Protein AF-A0A7G6YG52-F1 (afdb_monomer_lite)

Organism: NCBI:txid150026

pLDDT: mean 95.74, std 5.91, range [42.66, 98.94]

Sequence (204 aa):
MEWVGDEDPERLEAAVVTFAPDRLDALGTSRTTDYVTSWALETGPDWVTSRLSVAVDGRGFTRWLVLTRDAHGRWASESYTHGDDRYHDEPMAAPGIADPGSLGGALDCDLALCPVTNTMPILRLRALEGLEETELTMAWVDLPSLAVVASRQAYSAAEPFDAGAGRSVVRYRSVGSGFTADLGVDEDGLVIDYPRLARRIRTR

Foldseek 3Di:
DKKAFQQARQKIKDKDWDDDPFWIKMWIKIDHPFKIKTKIWTADGLHFTAWIWMWIDGDFKIKIKIWGADPVRFIFIDMDMDGDQDDPNHGADAATEPDRVQCPQARFAAEPLDQASQLSCCSSQVQLAWHDKDKHWHQYQDPPRNYTGTWIKIKGFPAHDDPVVQWGWIWIAGPVVRDIWTFTAGPSSGTQDTPSRIHDDDDD

Radius of gyration: 16.34 Å; chains: 1; bounding box: 40×42×44 Å

Structure (mmCIF, N/CA/C/O backbone):
data_AF-A0A7G6YG52-F1
#
_entry.id   AF-A0A7G6YG52-F1
#
loop_
_atom_site.group_PDB
_atom_site.id
_atom_site.type_symbol
_atom_site.label_atom_id
_atom_site.label_alt_id
_atom_site.label_comp_id
_atom_site.label_asym_id
_atom_site.label_entity_id
_atom_site.label_seq_id
_atom_site.pdbx_PDB_ins_code
_atom_site.Cartn_x
_atom_site.Cartn_y
_atom_site.Cartn_z
_atom_site.occupancy
_atom_site.B_iso_or_equiv
_atom_site.auth_seq_id
_atom_site.auth_comp_id
_atom_site.auth_asym_id
_atom_site.auth_atom_id
_atom_site.pdbx_PDB_model_num
ATOM 1 N N . MET A 1 1 ? -9.181 12.286 -0.875 1.00 88.44 1 MET A N 1
ATOM 2 C CA . MET A 1 1 ? -8.128 12.470 0.142 1.00 88.44 1 MET A CA 1
ATOM 3 C C . MET A 1 1 ? -6.824 12.759 -0.560 1.00 88.44 1 MET A C 1
ATOM 5 O O . MET A 1 1 ? -6.626 12.249 -1.654 1.00 88.44 1 MET A O 1
ATOM 9 N N . GLU A 1 2 ? -5.968 13.572 0.044 1.00 91.31 2 GLU A N 1
ATOM 10 C CA . GLU A 1 2 ? -4.669 13.941 -0.521 1.00 91.31 2 GLU A CA 1
ATOM 11 C C . GLU A 1 2 ? -3.603 13.870 0.570 1.00 91.31 2 GLU A C 1
ATOM 13 O O . GLU A 1 2 ? -3.897 14.149 1.734 1.00 91.31 2 GLU A O 1
ATOM 18 N N . TRP A 1 3 ? -2.373 13.523 0.204 1.00 94.44 3 TRP A N 1
ATOM 19 C CA . TRP A 1 3 ? -1.218 13.530 1.090 1.00 94.44 3 TRP A CA 1
ATOM 20 C C . TRP A 1 3 ? -0.024 14.179 0.403 1.00 94.44 3 TRP A C 1
ATOM 22 O O . TRP A 1 3 ? 0.223 13.944 -0.775 1.00 94.44 3 TRP A O 1
ATOM 32 N N . VAL A 1 4 ? 0.747 14.948 1.166 1.00 92.38 4 VAL A N 1
ATOM 33 C CA . VAL A 1 4 ? 2.081 15.406 0.756 1.00 92.38 4 VAL A CA 1
ATOM 34 C C . VAL A 1 4 ? 3.133 14.472 1.345 1.00 92.38 4 VAL A C 1
ATOM 36 O O . VAL A 1 4 ? 2.952 13.981 2.467 1.00 92.38 4 VAL A O 1
ATOM 39 N N . GLY A 1 5 ? 4.214 14.209 0.612 1.00 82.06 5 GLY A N 1
ATOM 40 C CA . GLY A 1 5 ? 5.346 13.452 1.137 1.00 82.06 5 GLY A CA 1
ATOM 41 C C . GLY A 1 5 ? 6.027 14.187 2.295 1.00 82.06 5 GLY A C 1
ATOM 42 O O . GLY A 1 5 ? 6.153 15.410 2.293 1.00 82.06 5 GLY A O 1
ATOM 43 N N . ASP A 1 6 ? 6.430 13.440 3.323 1.00 87.44 6 ASP A N 1
ATOM 44 C CA . ASP A 1 6 ? 7.026 14.029 4.532 1.00 87.44 6 ASP A CA 1
ATOM 45 C C . ASP A 1 6 ? 8.519 14.347 4.323 1.00 87.44 6 ASP A C 1
ATOM 47 O O . ASP A 1 6 ? 8.939 15.485 4.520 1.00 87.44 6 ASP A O 1
ATOM 51 N N . GLU A 1 7 ? 9.305 13.376 3.839 1.00 89.06 7 GLU A N 1
ATOM 52 C CA . GLU A 1 7 ? 10.708 13.581 3.420 1.00 89.06 7 GLU A CA 1
ATOM 53 C C . GLU A 1 7 ? 10.847 13.997 1.940 1.00 89.06 7 GLU A C 1
ATOM 55 O O . GLU A 1 7 ? 11.918 14.435 1.525 1.00 89.06 7 GLU A O 1
ATOM 60 N N . ASP A 1 8 ? 9.763 13.914 1.159 1.00 87.44 8 ASP A N 1
ATOM 61 C CA . ASP A 1 8 ? 9.689 14.359 -0.240 1.00 87.44 8 ASP A CA 1
ATOM 62 C C . ASP A 1 8 ? 8.480 15.292 -0.439 1.00 87.44 8 ASP A C 1
ATOM 64 O O . ASP A 1 8 ? 7.400 14.838 -0.826 1.00 87.44 8 ASP A O 1
ATOM 68 N N . PRO A 1 9 ? 8.629 16.600 -0.160 1.00 86.75 9 PRO A N 1
ATOM 69 C CA . PRO A 1 9 ? 7.528 17.555 -0.265 1.00 86.75 9 PRO A CA 1
ATOM 70 C C . PRO A 1 9 ? 7.026 17.789 -1.696 1.00 86.75 9 PRO A C 1
ATOM 72 O O . PRO A 1 9 ? 5.962 18.387 -1.867 1.00 86.75 9 PRO A O 1
ATOM 75 N N . GLU A 1 10 ? 7.780 17.370 -2.721 1.00 89.00 10 GLU A N 1
ATOM 76 C CA . GLU A 1 10 ? 7.327 17.431 -4.115 1.00 89.00 10 GLU A CA 1
ATOM 77 C C . GLU A 1 10 ? 6.363 1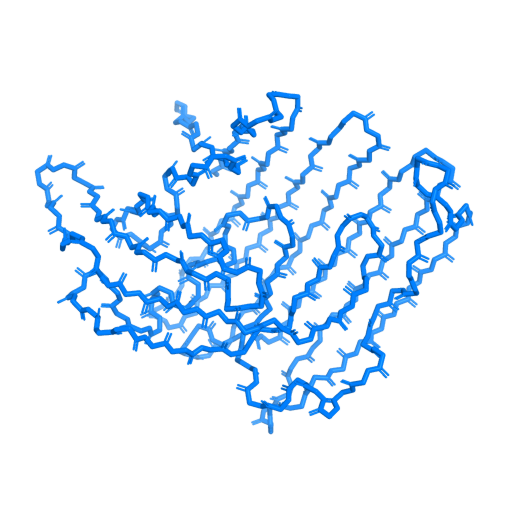6.288 -4.442 1.00 89.00 10 GLU A C 1
ATOM 79 O O . GLU A 1 10 ? 5.576 16.408 -5.390 1.00 89.00 10 GLU A O 1
ATOM 84 N N . ARG A 1 11 ? 6.372 15.211 -3.641 1.00 94.25 11 ARG A N 1
ATOM 85 C CA . ARG A 1 11 ? 5.435 14.107 -3.806 1.00 94.25 11 ARG A CA 1
ATOM 86 C C . ARG A 1 11 ? 4.035 14.482 -3.344 1.00 94.25 11 ARG A C 1
ATOM 88 O O . ARG A 1 11 ? 3.821 14.857 -2.189 1.00 94.25 11 ARG A O 1
ATOM 95 N N . LEU A 1 12 ? 3.069 14.291 -4.237 1.00 95.00 12 LEU A N 1
ATOM 96 C CA . LEU A 1 12 ? 1.645 14.421 -3.946 1.00 95.00 12 LEU A CA 1
ATOM 97 C C . LEU A 1 12 ? 0.930 13.109 -4.264 1.00 95.00 12 LEU A C 1
ATOM 99 O O . LEU A 1 12 ? 0.957 12.642 -5.401 1.00 95.00 12 LEU A O 1
ATOM 103 N N . GLU A 1 13 ? 0.259 12.556 -3.263 1.00 95.56 13 GLU A N 1
ATOM 104 C CA . GLU A 1 13 ? -0.648 11.419 -3.385 1.00 95.56 13 GLU A CA 1
ATOM 105 C C . GLU A 1 13 ? -2.088 11.930 -3.326 1.00 95.56 13 GLU A C 1
ATOM 107 O O . GLU A 1 13 ? -2.427 12.742 -2.465 1.00 95.56 13 GLU A O 1
ATOM 112 N N . ALA A 1 14 ? -2.966 11.422 -4.179 1.00 96.25 14 ALA A N 1
ATOM 113 C CA . ALA A 1 14 ? -4.399 11.674 -4.106 1.00 96.25 14 ALA A CA 1
ATOM 114 C C . ALA A 1 14 ? -5.155 10.363 -4.289 1.00 96.25 14 ALA A C 1
ATOM 116 O O . ALA A 1 14 ? -4.794 9.559 -5.140 1.00 96.25 14 ALA A O 1
ATOM 117 N N . ALA A 1 15 ? -6.209 10.148 -3.506 1.00 97.38 15 ALA A N 1
ATOM 118 C CA . ALA A 1 15 ? -7.065 8.979 -3.643 1.00 97.38 15 ALA A CA 1
ATOM 119 C C . ALA A 1 15 ? -8.530 9.281 -3.317 1.00 97.38 15 ALA A C 1
ATOM 121 O O . ALA A 1 15 ? -8.844 10.058 -2.409 1.00 97.38 15 ALA A O 1
ATOM 122 N N . VAL A 1 16 ? -9.436 8.617 -4.025 1.00 97.81 16 VAL A N 1
ATOM 123 C CA . VAL A 1 16 ? -10.849 8.481 -3.668 1.00 97.81 16 VAL A CA 1
ATOM 124 C C . VAL A 1 16 ? -11.035 7.065 -3.148 1.00 97.81 16 VAL A C 1
ATOM 126 O O . VAL A 1 16 ? -10.726 6.119 -3.864 1.00 97.81 16 VAL A O 1
ATOM 129 N N . VAL A 1 17 ? -11.526 6.932 -1.918 1.00 98.06 17 VAL A N 1
ATOM 130 C CA . VAL A 1 17 ? -11.799 5.641 -1.275 1.00 98.06 17 VAL A CA 1
ATOM 131 C C . VAL A 1 17 ? -13.301 5.537 -1.057 1.00 98.06 17 VAL A C 1
ATOM 133 O O . VAL A 1 17 ? -13.916 6.464 -0.531 1.00 98.06 17 VAL A O 1
ATOM 136 N N . THR A 1 18 ? -13.889 4.427 -1.487 1.00 98.38 18 THR A N 1
ATOM 137 C CA . THR A 1 18 ? -15.305 4.108 -1.307 1.00 98.38 18 THR A CA 1
ATOM 138 C C . THR A 1 18 ? -15.410 2.894 -0.404 1.00 98.38 18 THR A C 1
ATOM 140 O O . THR A 1 18 ? -14.888 1.834 -0.738 1.00 98.38 18 THR A O 1
ATOM 143 N N . PHE A 1 19 ? -16.094 3.046 0.727 1.00 97.94 19 PHE A N 1
ATOM 144 C CA . PHE A 1 19 ? -16.305 1.963 1.679 1.00 97.94 19 PHE A CA 1
ATOM 145 C C . PHE A 1 19 ? -17.660 1.287 1.479 1.00 97.94 19 PHE A C 1
ATOM 147 O O . PHE A 1 19 ? -18.690 1.932 1.272 1.00 97.94 19 PHE A O 1
ATOM 154 N N . ALA A 1 20 ? -17.650 -0.029 1.620 1.00 96.50 20 ALA A N 1
ATOM 155 C CA . ALA A 1 20 ? -18.789 -0.872 1.942 1.00 96.50 20 ALA A CA 1
ATOM 156 C C . ALA A 1 20 ? -18.511 -1.562 3.300 1.00 96.50 20 ALA A C 1
ATOM 158 O O . ALA A 1 20 ? -17.430 -1.381 3.855 1.00 96.50 20 ALA A O 1
ATOM 159 N N . PRO A 1 21 ? -19.460 -2.322 3.882 1.00 96.38 21 PRO A N 1
ATOM 160 C CA . PRO A 1 21 ? -19.309 -2.824 5.253 1.00 96.38 21 PRO A CA 1
ATOM 161 C C . PRO A 1 21 ? -18.077 -3.704 5.519 1.00 96.38 21 PRO A C 1
ATOM 163 O O . PRO A 1 21 ? -17.601 -3.742 6.648 1.00 96.38 21 PRO A O 1
ATOM 166 N N . ASP A 1 22 ? -17.593 -4.427 4.509 1.00 97.12 22 ASP A N 1
ATOM 167 C CA . ASP A 1 22 ? -16.520 -5.425 4.619 1.00 97.12 22 ASP A CA 1
ATOM 168 C C . ASP A 1 22 ? -15.479 -5.333 3.491 1.00 97.12 22 ASP A C 1
ATOM 170 O O . ASP A 1 22 ? -14.698 -6.263 3.294 1.00 97.12 22 ASP A O 1
ATOM 174 N N . ARG A 1 23 ? -15.506 -4.245 2.715 1.00 98.25 23 ARG A N 1
ATOM 175 C CA . ARG A 1 23 ? -14.659 -4.039 1.534 1.00 98.25 23 ARG A CA 1
ATOM 176 C C . ARG A 1 23 ? -14.553 -2.561 1.184 1.00 98.25 23 ARG A C 1
ATOM 178 O O . ARG A 1 23 ? -15.457 -1.775 1.464 1.00 98.25 23 ARG A O 1
ATOM 185 N N . LEU A 1 24 ? -13.469 -2.204 0.520 1.00 98.44 24 LEU A N 1
ATOM 186 C CA . LEU A 1 24 ? -13.229 -0.905 -0.088 1.00 98.44 24 LEU A CA 1
ATOM 187 C C . LEU A 1 24 ? -12.840 -1.037 -1.561 1.00 98.44 24 LEU A C 1
ATOM 189 O O . LEU A 1 24 ? -12.212 -2.017 -1.969 1.00 98.44 24 LEU A O 1
ATOM 193 N N . ASP A 1 25 ? -13.153 0.012 -2.308 1.00 98.56 25 ASP A N 1
ATOM 194 C CA . ASP A 1 25 ? -12.592 0.296 -3.623 1.00 98.56 25 ASP A CA 1
ATOM 195 C C . ASP A 1 25 ? -11.879 1.645 -3.557 1.00 98.56 25 ASP A C 1
ATOM 197 O O . ASP A 1 25 ? -12.363 2.585 -2.917 1.00 98.56 25 ASP A O 1
ATOM 201 N N . ALA A 1 26 ? -10.733 1.769 -4.216 1.00 98.69 26 ALA A N 1
ATOM 202 C CA . ALA A 1 26 ? -9.988 3.015 -4.232 1.00 98.69 26 ALA A CA 1
ATOM 203 C C . ALA A 1 26 ? -9.352 3.298 -5.591 1.00 98.69 26 ALA A C 1
ATOM 205 O O . ALA A 1 26 ? -8.831 2.410 -6.258 1.00 98.69 26 ALA A O 1
ATOM 206 N N . LEU A 1 27 ? -9.372 4.566 -5.982 1.00 98.69 27 LEU A N 1
ATOM 207 C CA . LEU A 1 27 ? -8.670 5.086 -7.151 1.00 98.69 27 LEU A CA 1
ATOM 208 C C . LEU A 1 27 ? -7.687 6.136 -6.667 1.00 98.69 27 LEU A C 1
ATOM 210 O O . LEU A 1 27 ? -8.078 6.992 -5.872 1.00 98.69 27 LEU A O 1
ATOM 214 N N . GLY A 1 28 ? -6.456 6.126 -7.162 1.00 98.25 28 GLY A N 1
ATOM 215 C CA . GLY A 1 28 ? -5.488 7.129 -6.756 1.0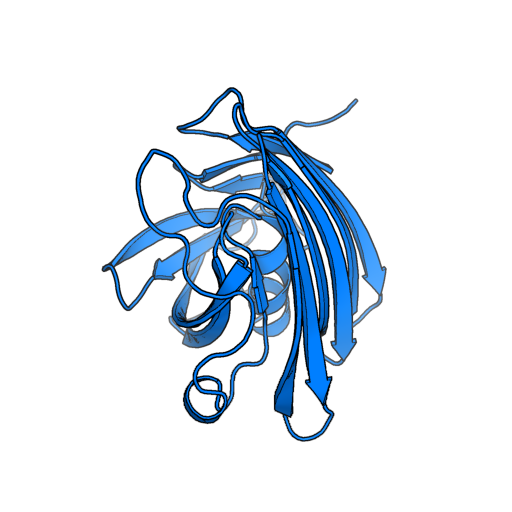0 98.25 28 GLY A CA 1
ATOM 216 C C . GLY A 1 28 ? -4.392 7.419 -7.761 1.00 98.25 28 GLY A C 1
ATOM 217 O O . GLY A 1 28 ? -4.243 6.761 -8.790 1.00 98.25 28 GLY A O 1
ATOM 218 N N . THR A 1 29 ? -3.642 8.466 -7.451 1.00 98.12 29 THR A N 1
ATOM 219 C CA . THR A 1 29 ? -2.501 8.943 -8.219 1.00 98.12 29 THR A CA 1
ATOM 220 C C . THR A 1 29 ? -1.388 9.381 -7.284 1.00 98.12 29 THR A C 1
ATOM 222 O O . THR A 1 29 ? -1.669 10.046 -6.289 1.00 98.12 29 THR A O 1
ATOM 225 N N . SER A 1 30 ? -0.146 9.098 -7.662 1.00 96.75 30 SER A N 1
ATOM 226 C CA . SER A 1 30 ? 1.057 9.681 -7.066 1.00 96.75 30 SER A CA 1
ATOM 227 C C . SER A 1 30 ? 1.772 10.514 -8.117 1.00 96.75 30 SER A C 1
ATOM 229 O O . SER A 1 30 ? 1.867 10.106 -9.276 1.00 96.75 30 SER A O 1
ATOM 231 N N . ARG A 1 31 ? 2.311 11.666 -7.742 1.00 94.75 31 ARG A N 1
ATOM 232 C CA . ARG A 1 31 ? 3.209 12.448 -8.592 1.00 94.75 31 ARG A CA 1
ATOM 233 C C . ARG A 1 31 ? 4.501 12.702 -7.842 1.00 94.75 31 ARG A C 1
ATOM 235 O O . ARG A 1 31 ? 4.440 13.249 -6.751 1.00 94.75 31 ARG A O 1
ATOM 242 N N . THR A 1 32 ? 5.630 12.392 -8.470 1.00 92.81 32 THR A N 1
ATOM 243 C CA . THR A 1 32 ? 6.982 12.763 -8.025 1.00 92.81 32 THR A CA 1
ATOM 244 C C . THR A 1 32 ? 7.625 13.722 -9.038 1.00 92.81 32 THR A C 1
ATOM 246 O O . THR A 1 32 ? 6.983 14.163 -10.001 1.00 92.81 32 THR A O 1
ATOM 249 N N . THR A 1 33 ? 8.901 14.057 -8.842 1.00 89.12 33 THR A N 1
ATOM 250 C CA . THR A 1 33 ? 9.709 14.842 -9.792 1.00 89.12 33 THR A CA 1
ATOM 251 C C . THR A 1 33 ? 10.000 14.086 -11.101 1.00 89.12 33 THR A C 1
ATOM 253 O O . THR A 1 33 ? 10.159 14.710 -12.161 1.00 89.12 33 THR A O 1
ATOM 256 N N . ASP A 1 34 ? 10.052 12.751 -11.050 1.00 92.00 34 ASP A N 1
ATOM 257 C CA . ASP A 1 34 ? 10.578 11.913 -12.139 1.00 92.00 34 ASP A CA 1
ATOM 258 C C . ASP A 1 34 ? 9.544 10.984 -12.783 1.00 92.00 34 ASP A C 1
ATOM 260 O O . ASP A 1 34 ? 9.724 10.585 -13.938 1.00 92.00 34 ASP A O 1
ATOM 264 N N . TYR A 1 35 ? 8.458 10.664 -12.077 1.00 95.88 35 TYR A N 1
ATOM 265 C CA . TYR A 1 35 ? 7.372 9.840 -12.601 1.00 95.88 35 TYR A CA 1
ATOM 266 C C . TYR A 1 35 ? 6.014 10.207 -11.996 1.00 95.88 35 TYR A C 1
ATOM 268 O O . TYR A 1 35 ? 5.904 10.816 -10.929 1.00 95.88 35 TYR A O 1
ATOM 276 N N . VAL A 1 36 ? 4.955 9.798 -12.686 1.00 98.00 36 VAL A N 1
ATOM 277 C CA . VAL A 1 36 ? 3.588 9.789 -12.165 1.00 98.00 36 VAL A CA 1
ATOM 278 C C . VAL A 1 36 ? 3.079 8.359 -12.111 1.00 98.00 36 VAL A C 1
ATOM 280 O O . VAL A 1 36 ? 3.425 7.534 -12.952 1.00 98.00 36 VAL A O 1
ATOM 283 N N . THR A 1 37 ? 2.262 8.070 -11.109 1.00 98.44 37 THR A N 1
ATOM 284 C CA . THR A 1 37 ? 1.599 6.781 -10.922 1.00 98.44 37 THR A CA 1
ATOM 285 C C . THR A 1 37 ? 0.097 7.001 -10.893 1.00 98.44 37 THR A C 1
ATOM 287 O O . THR A 1 37 ? -0.374 7.959 -10.284 1.00 98.44 37 THR A O 1
ATOM 290 N N . SER A 1 38 ? -0.664 6.097 -11.498 1.00 98.69 38 SER A N 1
ATOM 291 C CA . SER A 1 38 ? -2.101 5.955 -11.257 1.00 98.69 38 SER A CA 1
ATOM 292 C C . SER A 1 38 ? -2.406 4.523 -10.856 1.00 98.69 38 SER A C 1
ATOM 294 O O . SER A 1 38 ? -1.738 3.592 -11.311 1.00 98.69 38 SER A O 1
ATOM 296 N N . TRP A 1 39 ? -3.384 4.336 -9.979 1.00 98.81 39 TRP A N 1
ATOM 297 C CA . TRP A 1 39 ? -3.733 3.018 -9.480 1.00 98.81 39 TRP A CA 1
ATOM 298 C C . TRP A 1 39 ? -5.220 2.881 -9.157 1.00 98.81 39 TRP A C 1
ATOM 300 O O . TRP A 1 39 ? -5.914 3.856 -8.864 1.00 98.81 39 TRP A O 1
ATOM 310 N N . ALA A 1 40 ? -5.699 1.642 -9.218 1.00 98.88 40 ALA A N 1
ATOM 311 C CA . ALA A 1 40 ? -7.036 1.230 -8.816 1.00 98.88 40 ALA A CA 1
ATOM 312 C C . ALA A 1 40 ? -6.932 -0.033 -7.957 1.00 98.88 40 ALA A C 1
ATOM 314 O O . ALA A 1 40 ? -6.293 -1.002 -8.371 1.00 98.88 40 ALA A O 1
ATOM 315 N N . LEU A 1 41 ? -7.544 -0.008 -6.780 1.00 98.88 41 LEU A N 1
ATOM 316 C CA . LEU A 1 41 ? -7.559 -1.081 -5.795 1.00 98.88 41 LEU A CA 1
ATOM 317 C C . LEU A 1 41 ? -9.000 -1.532 -5.570 1.00 98.88 41 LEU A C 1
ATOM 319 O O . LEU A 1 41 ? -9.868 -0.708 -5.298 1.00 98.88 41 LEU A O 1
ATOM 323 N N . GLU A 1 42 ? -9.213 -2.839 -5.629 1.00 98.81 42 GLU A N 1
ATOM 324 C CA . GLU A 1 42 ? -10.467 -3.500 -5.288 1.00 98.81 42 GLU A CA 1
ATOM 325 C C . GLU A 1 42 ? -10.187 -4.538 -4.198 1.00 98.81 42 GLU A C 1
ATOM 327 O O . GLU A 1 42 ? -9.178 -5.262 -4.228 1.00 98.81 42 GLU A O 1
ATOM 332 N N . THR A 1 43 ? -11.103 -4.635 -3.240 1.00 98.81 43 THR A N 1
ATOM 333 C CA . THR A 1 43 ? -11.064 -5.662 -2.195 1.00 98.81 43 THR A CA 1
ATOM 334 C C . THR A 1 43 ? -12.332 -6.510 -2.211 1.00 98.81 43 THR A C 1
ATOM 336 O O . THR A 1 43 ? -13.407 -6.083 -2.636 1.00 98.81 43 THR A O 1
ATOM 339 N N . GLY A 1 44 ? -12.190 -7.760 -1.782 1.00 97.75 44 GLY A N 1
ATOM 340 C CA . GLY A 1 44 ? -13.298 -8.641 -1.442 1.00 97.75 44 GLY A CA 1
ATOM 341 C C . GLY A 1 44 ? -13.692 -8.512 0.034 1.00 97.75 44 GLY A C 1
ATOM 342 O O . GLY A 1 44 ? -13.271 -7.569 0.703 1.00 97.75 44 GLY A O 1
ATOM 343 N N . PRO A 1 45 ? -14.483 -9.474 0.546 1.00 97.50 45 PRO A N 1
ATOM 344 C CA . PRO A 1 45 ? -14.828 -9.549 1.962 1.00 97.50 45 PRO A CA 1
ATOM 345 C C . PRO A 1 45 ? -13.599 -9.525 2.874 1.00 97.50 45 PRO A C 1
ATOM 347 O O . PRO A 1 45 ? -12.507 -9.951 2.483 1.00 97.50 45 PRO A O 1
ATOM 350 N N . ASP A 1 46 ? -13.807 -9.052 4.100 1.00 97.69 46 ASP A N 1
ATOM 351 C CA . ASP A 1 46 ? -12.769 -8.870 5.116 1.00 97.69 46 ASP A CA 1
ATOM 352 C C . ASP A 1 46 ? -11.602 -7.984 4.646 1.00 97.69 46 ASP A C 1
ATOM 354 O O . ASP A 1 46 ? -10.479 -8.129 5.129 1.00 97.69 46 ASP A O 1
ATOM 358 N N . TRP A 1 47 ? -11.858 -7.055 3.716 1.00 98.44 47 TRP A N 1
ATOM 359 C CA . TRP A 1 47 ? -10.871 -6.113 3.164 1.00 98.44 47 TRP A CA 1
ATOM 360 C C . TRP A 1 47 ? -9.714 -6.768 2.396 1.00 98.44 47 TRP A C 1
ATOM 362 O O . TRP A 1 47 ? -8.720 -6.111 2.100 1.00 98.44 47 TRP A O 1
ATOM 372 N N . VAL A 1 48 ? -9.829 -8.054 2.055 1.00 98.62 48 VAL A N 1
ATOM 373 C CA . VAL A 1 48 ? -8.777 -8.809 1.361 1.00 98.62 48 VAL A CA 1
ATOM 374 C C . VAL A 1 48 ? -8.645 -8.308 -0.073 1.00 98.62 48 VAL A C 1
ATOM 376 O O . VAL A 1 48 ? -9.637 -8.237 -0.797 1.00 98.62 48 VAL A O 1
ATOM 379 N N . THR A 1 49 ? -7.427 -8.007 -0.527 1.00 98.75 49 THR A N 1
ATOM 380 C CA . THR A 1 49 ? -7.205 -7.549 -1.906 1.00 98.75 49 THR A CA 1
ATOM 381 C C . THR A 1 49 ? -7.715 -8.582 -2.909 1.00 98.75 49 THR A C 1
ATOM 383 O O . THR A 1 49 ? -7.372 -9.762 -2.825 1.00 98.75 49 THR A O 1
ATOM 386 N N . SER A 1 50 ? -8.501 -8.134 -3.887 1.00 98.62 50 SER A N 1
ATOM 387 C CA . SER A 1 50 ? -8.899 -8.941 -5.045 1.00 98.62 50 SER A CA 1
ATOM 388 C C . SER A 1 50 ? -8.141 -8.508 -6.299 1.00 98.62 50 SER A C 1
ATOM 390 O O . SER A 1 50 ? -7.702 -9.362 -7.078 1.00 98.62 50 SER A O 1
ATOM 392 N N . ARG A 1 51 ? -7.931 -7.196 -6.476 1.00 98.88 51 ARG A N 1
ATOM 393 C CA . ARG A 1 51 ? -7.242 -6.624 -7.634 1.00 98.88 51 ARG A CA 1
ATOM 394 C C . ARG A 1 51 ? -6.516 -5.326 -7.290 1.00 98.88 51 ARG A C 1
ATOM 396 O O . ARG A 1 51 ? -7.073 -4.456 -6.635 1.00 98.88 51 ARG A O 1
ATOM 403 N N . LEU A 1 52 ? -5.311 -5.161 -7.828 1.00 98.94 52 LEU A N 1
ATOM 404 C CA . LEU A 1 52 ? -4.605 -3.880 -7.889 1.00 98.94 52 LEU A CA 1
ATOM 405 C C . LEU A 1 52 ? -4.139 -3.654 -9.330 1.00 98.94 52 LEU A C 1
ATOM 407 O O . LEU A 1 52 ? -3.448 -4.497 -9.890 1.00 98.94 52 LEU A O 1
ATOM 411 N N . SER A 1 53 ? -4.499 -2.526 -9.933 1.00 98.88 53 SER A N 1
ATOM 412 C CA . SER A 1 53 ? -3.981 -2.097 -11.239 1.00 98.88 53 SER A CA 1
ATOM 413 C C . SER A 1 53 ? -3.123 -0.855 -11.033 1.00 98.88 53 SER A C 1
ATOM 415 O O . SER A 1 53 ? -3.576 0.062 -10.357 1.00 98.88 53 SER A O 1
ATOM 417 N N . VAL A 1 54 ? -1.916 -0.809 -11.593 1.00 98.94 54 VAL A N 1
ATOM 418 C CA . VAL A 1 54 ? -0.962 0.301 -11.439 1.00 98.94 54 VAL A CA 1
ATOM 419 C C . VAL A 1 54 ? -0.358 0.642 -12.795 1.00 98.94 54 VAL A C 1
ATOM 421 O O . VAL A 1 54 ? 0.075 -0.250 -13.521 1.00 98.94 54 VAL A O 1
ATOM 424 N N . ALA A 1 55 ? -0.307 1.925 -13.131 1.00 98.69 55 ALA A N 1
ATOM 425 C CA . ALA A 1 55 ? 0.426 2.448 -14.277 1.00 98.69 55 ALA A CA 1
ATOM 426 C C . ALA A 1 55 ? 1.430 3.498 -13.803 1.00 98.69 55 ALA A C 1
ATOM 428 O O . ALA A 1 55 ? 1.086 4.336 -12.970 1.00 98.69 55 ALA A O 1
ATOM 429 N N . VAL A 1 56 ? 2.643 3.453 -14.348 1.00 98.69 56 VAL A N 1
ATOM 430 C CA . VAL A 1 56 ? 3.719 4.411 -14.096 1.00 98.69 56 VAL A CA 1
ATOM 431 C C . VAL A 1 56 ? 4.165 5.000 -15.425 1.00 98.69 56 VAL A C 1
ATOM 433 O O . VAL A 1 56 ? 4.570 4.258 -16.320 1.00 98.69 56 VAL A O 1
ATOM 436 N N . ASP A 1 57 ? 4.147 6.324 -15.520 1.00 98.25 57 ASP A N 1
ATOM 437 C CA . ASP A 1 57 ? 4.738 7.077 -16.622 1.00 98.25 57 ASP A CA 1
ATOM 438 C C . ASP A 1 57 ? 5.914 7.889 -16.080 1.00 98.25 57 ASP A C 1
ATOM 440 O O . ASP A 1 57 ? 5.747 8.816 -15.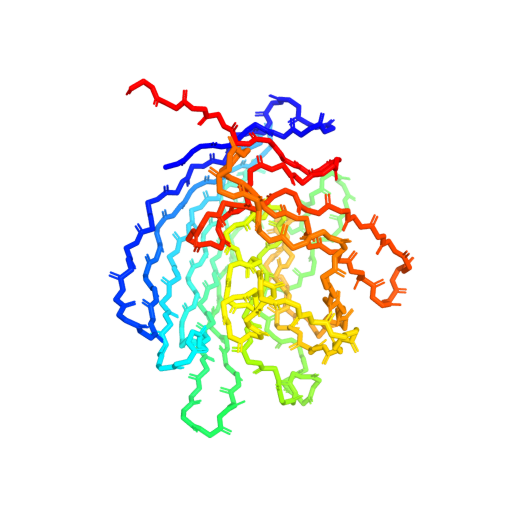282 1.00 98.25 57 ASP A O 1
ATOM 444 N N . GLY A 1 58 ? 7.117 7.505 -16.493 1.00 96.38 58 GLY A N 1
ATOM 445 C CA . GLY A 1 58 ? 8.366 8.171 -16.153 1.00 96.38 58 GLY A CA 1
ATOM 446 C C . GLY A 1 58 ? 9.003 8.843 -17.363 1.00 96.38 58 GLY A C 1
ATOM 447 O O . GLY A 1 58 ? 8.526 8.769 -18.499 1.00 96.38 58 GLY A O 1
ATOM 448 N N . ARG A 1 59 ? 10.134 9.510 -17.140 1.00 92.75 59 ARG A N 1
ATOM 449 C CA . ARG A 1 59 ? 10.926 10.079 -18.238 1.00 92.75 59 ARG A CA 1
ATOM 450 C C . ARG A 1 59 ? 11.560 8.954 -19.055 1.00 92.75 59 ARG A C 1
ATOM 452 O O . ARG A 1 59 ? 12.523 8.350 -18.609 1.00 92.75 59 ARG A O 1
ATOM 459 N N . GLY A 1 60 ? 11.023 8.702 -20.248 1.00 94.75 60 GLY A N 1
ATOM 460 C CA . GLY A 1 60 ? 11.571 7.709 -21.179 1.00 94.75 60 GLY A CA 1
ATOM 461 C C . GLY A 1 60 ? 11.062 6.283 -20.972 1.00 94.75 60 GLY A C 1
ATOM 462 O O . GLY A 1 60 ? 11.443 5.405 -21.741 1.00 94.75 60 GLY A O 1
ATOM 463 N N . PHE A 1 61 ? 10.169 6.042 -20.005 1.00 97.62 61 PHE A N 1
ATOM 464 C CA . PHE A 1 61 ? 9.590 4.721 -19.776 1.00 97.62 61 PHE A CA 1
ATOM 465 C C . PHE A 1 61 ? 8.121 4.775 -19.344 1.00 97.62 61 PHE A C 1
ATOM 467 O O . PHE A 1 61 ? 7.692 5.699 -18.657 1.00 97.62 61 PHE A O 1
ATOM 474 N N . THR A 1 62 ? 7.379 3.727 -19.694 1.00 98.25 62 THR A N 1
ATOM 475 C CA . THR A 1 62 ? 6.031 3.453 -19.180 1.00 98.25 62 THR A CA 1
ATOM 476 C C . THR A 1 62 ? 5.980 2.011 -18.698 1.00 98.25 62 THR A C 1
ATOM 478 O O . THR A 1 62 ? 6.472 1.101 -19.374 1.00 98.25 62 THR A O 1
ATOM 481 N N . ARG A 1 63 ? 5.364 1.782 -17.538 1.00 98.62 63 ARG A N 1
ATOM 482 C CA . ARG A 1 63 ? 5.151 0.450 -16.963 1.00 98.62 63 ARG A CA 1
ATOM 483 C C . ARG A 1 63 ? 3.716 0.291 -16.496 1.00 98.62 63 ARG A C 1
ATOM 485 O O . ARG A 1 63 ? 3.098 1.240 -16.025 1.00 98.62 63 ARG A O 1
ATOM 492 N N . TRP A 1 64 ? 3.193 -0.921 -16.609 1.00 98.38 64 TRP A N 1
ATOM 493 C CA . TRP A 1 64 ? 1.867 -1.271 -16.120 1.00 98.38 64 TRP A CA 1
ATOM 494 C C . TRP A 1 64 ? 1.884 -2.642 -15.457 1.00 98.38 64 TRP A C 1
ATOM 496 O O . TRP A 1 64 ? 2.616 -3.539 -15.881 1.00 98.38 64 TRP A O 1
ATOM 506 N N . LEU A 1 65 ? 1.071 -2.785 -14.417 1.00 98.88 65 LEU A N 1
ATOM 507 C CA . LEU A 1 65 ? 0.897 -4.000 -13.640 1.00 98.88 65 LEU A CA 1
ATOM 508 C C . LEU A 1 65 ? -0.579 -4.166 -13.283 1.00 98.88 65 LEU A C 1
ATOM 510 O O . LEU A 1 65 ? -1.209 -3.242 -12.773 1.00 98.88 65 LEU A O 1
ATOM 514 N N . VAL A 1 66 ? -1.103 -5.373 -13.459 1.00 98.88 66 VAL A N 1
ATOM 515 C CA . VAL A 1 66 ? -2.322 -5.839 -12.796 1.00 98.88 66 VAL A CA 1
ATOM 516 C C . VAL A 1 66 ? -1.968 -7.015 -11.918 1.00 98.88 66 VAL A C 1
ATOM 518 O O . VAL A 1 66 ? -1.511 -8.044 -12.407 1.00 98.88 66 VAL A O 1
ATOM 521 N N . LEU A 1 67 ? -2.231 -6.873 -10.626 1.00 98.75 67 LEU A N 1
ATOM 522 C CA . LEU A 1 67 ? -2.247 -7.959 -9.667 1.00 98.75 67 LEU A CA 1
ATOM 523 C C . LEU A 1 67 ? -3.669 -8.421 -9.423 1.00 98.75 67 LEU A C 1
ATOM 525 O O . LEU A 1 67 ? -4.582 -7.615 -9.256 1.00 98.75 67 LEU A O 1
ATOM 529 N N . THR A 1 68 ? -3.833 -9.735 -9.359 1.00 98.75 68 THR A N 1
ATOM 530 C CA . THR A 1 68 ? -5.081 -10.381 -8.961 1.00 98.75 68 THR A CA 1
ATOM 531 C C . THR A 1 68 ? -4.797 -11.426 -7.901 1.00 98.75 68 THR A C 1
ATOM 533 O O . THR A 1 68 ? -3.780 -12.121 -7.964 1.00 98.75 68 THR A O 1
ATOM 536 N N . ARG A 1 69 ? -5.710 -11.544 -6.940 1.00 98.31 69 ARG A N 1
ATOM 537 C CA . ARG A 1 69 ? -5.712 -12.605 -5.937 1.00 98.31 69 ARG A CA 1
ATOM 538 C C . ARG A 1 69 ? -7.007 -13.388 -6.074 1.00 98.31 69 ARG A C 1
ATOM 540 O O . ARG A 1 69 ? -8.095 -12.829 -5.945 1.00 98.31 69 ARG A O 1
ATOM 547 N N . ASP A 1 70 ? -6.902 -14.679 -6.362 1.00 96.31 70 ASP A N 1
ATOM 548 C CA . ASP A 1 70 ? -8.085 -15.520 -6.528 1.00 96.31 70 ASP A CA 1
ATOM 549 C C . ASP A 1 70 ? -8.689 -15.965 -5.180 1.00 96.31 70 ASP A C 1
ATOM 551 O O . ASP A 1 70 ? -8.115 -15.772 -4.105 1.00 96.31 70 ASP A O 1
ATOM 555 N N . ALA A 1 71 ? -9.859 -16.607 -5.234 1.00 93.81 71 ALA A N 1
ATOM 556 C CA . ALA A 1 71 ? -10.551 -17.118 -4.047 1.00 93.81 71 ALA A CA 1
ATOM 557 C C . ALA A 1 71 ? -9.776 -18.221 -3.292 1.00 93.81 71 ALA A C 1
ATOM 559 O O . ALA A 1 71 ? -10.084 -18.502 -2.137 1.00 93.81 71 ALA A O 1
ATOM 560 N N . HIS A 1 72 ? -8.766 -18.836 -3.918 1.00 94.75 72 HIS A N 1
ATOM 561 C CA . HIS A 1 72 ? -7.872 -19.811 -3.285 1.00 94.75 72 HIS A CA 1
ATOM 562 C C . HIS A 1 72 ? -6.623 -19.144 -2.688 1.00 94.75 72 HIS A C 1
ATOM 564 O O . HIS A 1 72 ? -5.738 -19.832 -2.182 1.00 94.75 72 HIS A O 1
ATOM 570 N N . GLY A 1 73 ? -6.534 -17.813 -2.755 1.00 95.44 73 GLY A N 1
ATOM 571 C CA . GLY A 1 73 ? -5.419 -17.025 -2.251 1.00 95.44 73 GLY A CA 1
ATOM 572 C C . GLY A 1 73 ? -4.172 -17.051 -3.122 1.00 95.44 73 GLY A C 1
ATOM 573 O O . GLY A 1 73 ? -3.087 -16.745 -2.631 1.00 95.44 73 GLY A O 1
ATOM 574 N N . ARG A 1 74 ? -4.304 -17.413 -4.401 1.00 97.06 74 ARG A N 1
ATOM 575 C CA . ARG A 1 74 ? -3.190 -17.388 -5.350 1.00 97.0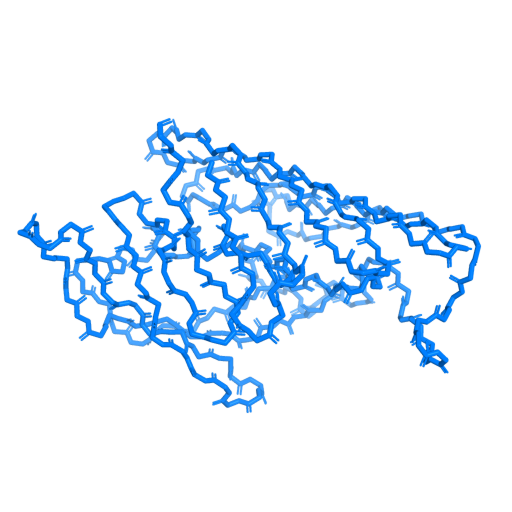6 74 ARG A CA 1
ATOM 576 C C . ARG A 1 74 ? -3.087 -16.016 -5.993 1.00 97.06 74 ARG A C 1
ATOM 578 O O . ARG A 1 74 ? -4.075 -15.503 -6.516 1.00 97.06 74 ARG A O 1
ATOM 585 N N . TRP A 1 75 ? -1.878 -15.473 -5.986 1.00 98.56 75 TRP A N 1
ATOM 586 C CA . TRP A 1 75 ? -1.543 -14.226 -6.658 1.00 98.56 75 TRP A CA 1
ATOM 587 C C . TRP A 1 75 ? -1.087 -14.479 -8.095 1.00 98.56 75 TRP A C 1
ATOM 589 O O . TRP A 1 75 ? -0.324 -15.410 -8.360 1.00 98.56 75 TRP A O 1
ATOM 599 N N . ALA A 1 76 ? -1.533 -13.629 -9.014 1.00 98.19 76 ALA A N 1
ATOM 600 C CA . ALA A 1 76 ? -1.087 -13.597 -10.401 1.00 98.19 76 ALA A CA 1
ATOM 601 C C . ALA A 1 76 ? -0.859 -12.151 -10.851 1.00 98.19 76 ALA A C 1
ATOM 603 O O . ALA A 1 76 ? -1.549 -11.240 -10.386 1.00 98.19 76 ALA A O 1
ATOM 604 N N . SER A 1 77 ? 0.090 -11.956 -11.769 1.00 98.44 77 SER A N 1
ATOM 605 C CA . SER A 1 77 ? 0.407 -10.653 -12.351 1.00 98.44 77 SER A CA 1
ATOM 606 C C . SER A 1 77 ? 0.357 -10.674 -13.874 1.00 98.44 77 SER A C 1
ATOM 608 O O . SER A 1 77 ? 0.931 -11.568 -14.494 1.00 98.44 77 SER A O 1
ATOM 610 N N . GLU A 1 78 ? -0.235 -9.642 -14.460 1.00 98.56 78 GLU A N 1
ATOM 611 C CA . GLU A 1 78 ? -0.038 -9.245 -15.855 1.00 98.56 78 GLU A CA 1
ATOM 612 C C . GLU A 1 78 ? 0.765 -7.943 -15.863 1.00 98.56 78 GLU A C 1
ATOM 614 O O . GLU A 1 78 ? 0.488 -7.053 -15.058 1.00 98.56 78 GLU A O 1
ATOM 619 N N . SER A 1 79 ? 1.776 -7.821 -16.722 1.00 98.25 79 SER A N 1
ATOM 620 C CA . SER A 1 79 ? 2.608 -6.621 -16.759 1.00 98.25 79 SER A CA 1
ATOM 621 C C . SER A 1 79 ? 3.047 -6.242 -18.167 1.00 98.25 79 SER A C 1
ATOM 623 O O . SER A 1 79 ? 3.117 -7.067 -19.079 1.00 98.25 79 SER A O 1
ATOM 625 N N . TYR A 1 80 ? 3.338 -4.956 -18.335 1.00 97.25 80 TYR A N 1
ATOM 626 C CA . TYR A 1 80 ? 3.860 -4.369 -19.561 1.00 97.25 80 TYR A CA 1
ATOM 627 C C . TYR A 1 80 ? 4.950 -3.354 -19.219 1.00 97.25 80 TYR A C 1
ATOM 629 O O . TYR A 1 80 ? 4.866 -2.649 -18.213 1.00 97.25 80 TYR A O 1
ATOM 637 N N . THR A 1 81 ? 5.965 -3.263 -20.073 1.00 97.69 81 THR A N 1
ATOM 638 C CA . THR A 1 81 ? 7.020 -2.253 -19.978 1.00 97.69 81 THR A CA 1
ATOM 639 C C . THR A 1 81 ? 7.365 -1.741 -21.368 1.00 97.69 81 THR A C 1
ATOM 641 O O . THR A 1 81 ? 7.381 -2.500 -22.339 1.00 97.69 81 THR A O 1
ATOM 644 N N . HIS A 1 82 ? 7.664 -0.452 -21.461 1.00 97.75 82 HIS A N 1
ATOM 645 C CA . HIS A 1 82 ? 8.141 0.204 -22.668 1.00 97.75 82 HIS A CA 1
ATOM 646 C C . HIS A 1 82 ? 9.182 1.258 -22.316 1.00 97.75 82 HIS A C 1
ATOM 648 O O . HIS A 1 82 ? 9.018 1.963 -21.325 1.00 97.75 82 HIS A O 1
ATOM 654 N N . GLY A 1 83 ? 10.198 1.401 -23.167 1.00 97.00 83 GLY A N 1
ATOM 655 C CA . GLY A 1 83 ? 11.251 2.394 -22.990 1.00 97.00 83 GLY A CA 1
ATOM 656 C C . GLY A 1 83 ? 12.337 1.942 -22.019 1.00 97.00 83 GLY A C 1
ATOM 657 O O . GLY A 1 83 ? 12.662 0.754 -21.967 1.00 97.00 83 GLY A O 1
ATOM 658 N N . ASP A 1 84 ? 12.909 2.901 -21.297 1.00 94.88 84 ASP A N 1
ATOM 659 C CA . ASP A 1 84 ? 14.090 2.694 -20.463 1.00 94.88 84 ASP A CA 1
ATOM 660 C C . ASP A 1 84 ? 13.843 1.691 -19.323 1.00 94.88 84 ASP A C 1
ATOM 662 O O . ASP A 1 84 ? 12.805 1.668 -18.657 1.00 94.88 84 ASP A O 1
ATOM 666 N N . ASP A 1 85 ? 14.843 0.851 -19.068 1.00 94.25 85 ASP A N 1
ATOM 667 C CA . ASP A 1 85 ? 14.858 -0.109 -17.966 1.00 94.25 85 ASP A CA 1
ATOM 668 C C . ASP A 1 85 ? 15.682 0.384 -16.772 1.00 94.25 85 ASP A C 1
ATOM 670 O O . ASP A 1 85 ? 15.943 -0.385 -15.848 1.00 94.25 85 ASP A O 1
ATOM 674 N N . ARG A 1 86 ? 16.062 1.667 -16.765 1.00 94.94 86 ARG A N 1
ATOM 675 C CA . ARG A 1 86 ? 16.828 2.303 -15.691 1.00 94.94 86 ARG A CA 1
ATOM 676 C C . ARG A 1 86 ? 16.070 3.465 -15.064 1.00 94.94 86 ARG A C 1
ATOM 678 O O . ARG A 1 86 ? 15.357 4.192 -15.747 1.00 94.94 86 ARG A O 1
ATOM 685 N N . TYR A 1 87 ? 16.285 3.667 -13.772 1.00 94.19 87 TYR A N 1
ATOM 686 C CA . TYR A 1 87 ? 15.802 4.811 -13.007 1.00 94.19 87 TYR A CA 1
ATOM 687 C C . TYR A 1 87 ? 16.953 5.333 -12.142 1.00 94.19 87 TYR A C 1
ATOM 689 O O . TYR A 1 87 ? 17.552 4.555 -11.407 1.00 94.19 87 TYR A O 1
ATOM 697 N N . HIS A 1 88 ? 17.308 6.618 -12.270 1.00 91.88 88 HIS A N 1
ATOM 698 C CA . HIS A 1 88 ? 18.513 7.210 -11.649 1.00 91.88 88 HIS A CA 1
ATOM 699 C C . HIS A 1 88 ? 19.795 6.409 -11.907 1.00 91.88 88 HIS A C 1
ATOM 701 O O . HIS A 1 88 ? 20.553 6.110 -10.991 1.00 91.88 88 HIS A O 1
ATOM 707 N N . ASP A 1 89 ? 20.009 6.029 -13.169 1.00 90.94 89 ASP A N 1
ATOM 708 C CA . ASP A 1 89 ? 21.132 5.194 -13.603 1.00 90.94 89 ASP A CA 1
ATOM 709 C C . ASP A 1 89 ? 21.219 3.818 -12.923 1.00 90.94 89 ASP A C 1
ATOM 711 O O . ASP A 1 89 ? 22.224 3.137 -13.103 1.00 90.94 89 ASP A O 1
ATOM 715 N N . GLU A 1 90 ? 20.176 3.345 -12.239 1.00 95.00 90 GLU A N 1
ATOM 716 C CA . GLU A 1 90 ? 20.092 1.997 -11.666 1.00 95.00 90 GLU A CA 1
ATOM 717 C C . GLU A 1 90 ? 19.103 1.124 -12.455 1.00 95.00 90 GLU A C 1
ATOM 719 O O . GLU A 1 90 ? 18.049 1.619 -12.861 1.00 95.00 90 GLU A O 1
ATOM 724 N N . PRO A 1 91 ? 19.395 -0.168 -12.707 1.00 96.50 91 PRO A N 1
ATOM 725 C CA . PRO A 1 91 ? 18.443 -1.062 -13.360 1.00 96.50 91 PRO A CA 1
ATOM 726 C C . PRO A 1 91 ? 17.165 -1.228 -12.527 1.00 96.50 91 PRO A C 1
ATOM 728 O O . PRO A 1 91 ? 17.216 -1.554 -11.342 1.00 96.50 91 PRO A O 1
ATOM 731 N N . MET A 1 92 ? 16.008 -1.091 -13.166 1.00 96.75 92 MET A N 1
ATOM 732 C CA . MET A 1 92 ? 14.719 -1.443 -12.583 1.00 96.75 92 MET A CA 1
ATOM 733 C C . MET A 1 92 ? 14.472 -2.945 -12.729 1.00 96.75 92 MET A C 1
ATOM 735 O O . MET A 1 92 ? 14.564 -3.497 -13.828 1.00 96.75 92 MET A O 1
ATOM 739 N N . ALA A 1 93 ? 14.068 -3.598 -11.639 1.00 97.12 93 ALA A N 1
ATOM 740 C CA . ALA A 1 93 ? 13.588 -4.976 -11.681 1.00 97.12 93 ALA A CA 1
ATOM 741 C C . ALA A 1 93 ? 12.413 -5.140 -12.668 1.00 97.12 93 ALA A C 1
ATOM 743 O O . ALA A 1 93 ? 11.708 -4.180 -12.991 1.00 97.12 93 ALA A O 1
ATOM 744 N N . ALA A 1 94 ? 12.207 -6.357 -13.178 1.00 96.94 94 ALA A N 1
ATOM 745 C CA . ALA A 1 94 ? 11.083 -6.641 -14.066 1.00 96.94 94 ALA A CA 1
ATOM 746 C C . ALA A 1 94 ? 9.744 -6.503 -13.310 1.00 96.94 94 ALA A C 1
ATOM 748 O O . ALA A 1 94 ? 9.657 -6.952 -12.165 1.00 96.94 94 ALA A O 1
ATOM 749 N N . PRO A 1 95 ? 8.703 -5.914 -13.929 1.00 98.00 95 PRO A N 1
ATOM 750 C CA . PRO A 1 95 ? 7.415 -5.739 -13.277 1.00 98.00 95 PRO A CA 1
ATOM 751 C C . PRO A 1 95 ? 6.675 -7.074 -13.120 1.00 98.00 95 PRO A C 1
ATOM 753 O O . PRO A 1 95 ? 6.701 -7.921 -14.018 1.00 98.00 95 PRO A O 1
ATOM 756 N N . GLY A 1 96 ? 5.934 -7.223 -12.024 1.00 98.50 96 GLY A N 1
ATOM 757 C CA . GLY A 1 96 ? 5.162 -8.424 -11.706 1.00 98.50 96 GLY A CA 1
ATOM 758 C C . GLY A 1 96 ? 5.830 -9.339 -10.682 1.00 98.50 96 GLY A C 1
ATOM 759 O O . GLY A 1 96 ? 6.806 -8.980 -10.024 1.00 98.50 96 GLY A O 1
ATOM 760 N N . ILE A 1 97 ? 5.246 -10.523 -10.508 1.00 98.38 97 ILE A N 1
ATOM 761 C CA . ILE A 1 97 ? 5.639 -11.485 -9.474 1.00 98.38 97 ILE A CA 1
ATOM 762 C C . ILE A 1 97 ? 6.760 -12.380 -10.007 1.00 98.38 97 ILE A C 1
ATOM 764 O O . ILE A 1 97 ? 6.542 -13.169 -10.926 1.00 98.38 97 ILE A O 1
ATOM 768 N N . ALA A 1 98 ? 7.942 -12.306 -9.395 1.00 94.75 98 ALA A N 1
ATOM 769 C CA . ALA A 1 98 ? 9.065 -13.175 -9.754 1.00 94.75 98 ALA A CA 1
ATOM 770 C C . ALA A 1 98 ? 8.921 -14.599 -9.182 1.00 94.75 98 ALA A C 1
ATOM 772 O O . ALA A 1 98 ? 9.219 -15.577 -9.865 1.00 94.75 98 ALA A O 1
ATOM 773 N N . ASP A 1 99 ? 8.442 -14.716 -7.940 1.00 94.31 99 ASP A N 1
ATOM 774 C CA . ASP A 1 99 ? 8.212 -15.989 -7.251 1.00 94.31 99 ASP A CA 1
ATOM 775 C C . ASP A 1 99 ? 6.828 -15.995 -6.578 1.00 94.31 99 ASP A C 1
ATOM 777 O O . ASP A 1 99 ? 6.684 -15.501 -5.455 1.00 94.31 99 ASP A O 1
ATOM 781 N N . PRO A 1 100 ? 5.793 -16.562 -7.228 1.00 91.56 100 PRO A N 1
ATOM 782 C CA . PRO A 1 100 ? 4.455 -16.658 -6.645 1.00 91.56 100 PRO A CA 1
ATOM 783 C C . PRO A 1 100 ? 4.402 -17.480 -5.354 1.00 91.56 100 PRO A C 1
ATOM 785 O O . PRO A 1 100 ? 3.525 -17.245 -4.524 1.00 91.56 100 PRO A O 1
ATOM 788 N N . GLY A 1 101 ? 5.332 -18.424 -5.162 1.00 93.12 101 GLY A N 1
ATOM 789 C CA . GLY A 1 101 ? 5.408 -19.238 -3.948 1.00 93.12 101 GLY A CA 1
ATOM 790 C C . GLY A 1 101 ? 5.754 -18.411 -2.711 1.00 93.12 101 GLY A C 1
ATOM 791 O O . GLY A 1 101 ? 5.269 -18.709 -1.620 1.00 93.12 101 GLY A O 1
ATOM 792 N N . SER A 1 102 ? 6.518 -17.329 -2.889 1.00 94.88 102 SER A N 1
ATOM 793 C CA . SER A 1 102 ? 6.878 -16.404 -1.807 1.00 94.88 102 SER A CA 1
ATOM 794 C C . SER A 1 102 ? 5.686 -15.620 -1.241 1.00 94.88 102 SER A C 1
ATOM 796 O O . SER A 1 102 ? 5.726 -15.205 -0.086 1.00 94.88 102 SER A O 1
ATOM 798 N N . LEU A 1 103 ? 4.605 -15.461 -2.015 1.00 97.50 103 LEU A N 1
ATOM 799 C CA . LEU A 1 103 ? 3.397 -14.722 -1.622 1.00 97.50 103 LEU A CA 1
ATOM 800 C C . LEU A 1 103 ? 2.356 -15.599 -0.907 1.00 97.50 103 LEU A C 1
ATOM 802 O O . LEU A 1 103 ? 1.202 -15.198 -0.735 1.00 97.50 103 LEU A O 1
ATOM 806 N N . GLY A 1 104 ? 2.737 -16.813 -0.502 1.00 94.31 104 GLY A N 1
ATOM 807 C CA . GLY A 1 104 ? 1.859 -17.739 0.204 1.00 94.31 104 GLY A CA 1
ATOM 808 C C . GLY A 1 104 ? 1.246 -17.108 1.457 1.00 94.31 104 GLY A C 1
ATOM 809 O O . GLY A 1 104 ? 1.953 -16.655 2.351 1.00 94.31 104 GLY A O 1
ATOM 810 N N . GLY A 1 105 ? -0.087 -17.086 1.522 1.00 95.19 105 GLY A N 1
ATOM 811 C CA . GLY A 1 105 ? -0.825 -16.527 2.657 1.00 95.19 105 GLY A CA 1
ATOM 812 C C . GLY A 1 105 ? -0.955 -15.002 2.662 1.00 95.19 105 GLY A C 1
ATOM 813 O O . GLY A 1 105 ? -1.661 -14.482 3.523 1.00 95.19 105 GLY A O 1
ATOM 814 N N . ALA A 1 106 ? -0.356 -14.284 1.704 1.00 98.25 106 ALA A N 1
ATOM 815 C CA . ALA A 1 106 ? -0.551 -12.844 1.590 1.00 98.25 106 ALA A CA 1
ATOM 816 C C . ALA A 1 106 ? -2.019 -12.522 1.272 1.00 98.25 106 ALA A C 1
ATOM 818 O O . ALA A 1 106 ? -2.594 -13.043 0.306 1.00 98.25 106 ALA A O 1
ATOM 819 N N . LEU A 1 107 ? -2.631 -11.690 2.115 1.00 98.62 107 LEU A N 1
ATOM 820 C CA . LEU A 1 107 ? -4.014 -11.230 1.963 1.00 98.62 107 LEU A CA 1
ATOM 821 C C . LEU A 1 107 ? -4.082 -9.883 1.246 1.00 98.62 107 LEU A C 1
ATOM 823 O O . LEU A 1 107 ? -5.013 -9.649 0.480 1.00 98.62 107 LEU A O 1
ATOM 827 N N . ASP A 1 108 ? -3.077 -9.040 1.461 1.00 98.62 108 ASP A N 1
ATOM 828 C CA . ASP A 1 108 ? -3.094 -7.648 1.037 1.00 98.62 108 ASP A CA 1
ATOM 829 C C . ASP A 1 108 ? -1.958 -7.370 0.042 1.00 98.62 108 ASP A C 1
ATOM 831 O O . ASP A 1 108 ? -0.847 -7.905 0.166 1.00 98.62 108 ASP A O 1
ATOM 835 N N . CYS A 1 109 ? -2.227 -6.523 -0.951 1.00 98.69 109 CYS A N 1
ATOM 836 C CA . CYS A 1 109 ? -1.161 -5.826 -1.663 1.00 98.69 109 CYS A CA 1
ATOM 837 C C . CYS A 1 109 ? -0.684 -4.622 -0.846 1.00 98.69 109 CYS A C 1
ATOM 839 O O . CYS A 1 109 ? -1.469 -4.001 -0.128 1.00 98.69 109 CYS A O 1
ATOM 841 N N . ASP A 1 110 ? 0.572 -4.233 -1.032 1.00 98.62 110 ASP A N 1
ATOM 842 C CA . ASP A 1 110 ? 1.102 -2.990 -0.479 1.00 98.62 110 ASP A CA 1
ATOM 843 C C . ASP A 1 110 ? 1.861 -2.216 -1.557 1.00 98.62 110 ASP A C 1
ATOM 845 O O . ASP A 1 110 ? 2.892 -2.670 -2.041 1.00 98.62 110 ASP A O 1
ATOM 849 N N . LEU A 1 111 ? 1.330 -1.071 -1.977 1.00 98.75 111 LEU A N 1
ATOM 850 C CA . LEU A 1 111 ? 1.949 -0.242 -3.003 1.00 98.75 111 LEU A CA 1
ATOM 851 C C . LEU A 1 111 ? 2.933 0.711 -2.329 1.00 98.75 111 LEU A C 1
ATOM 853 O O . LEU A 1 111 ? 2.546 1.483 -1.450 1.00 98.75 111 LEU A O 1
ATOM 857 N N . ALA A 1 112 ? 4.196 0.683 -2.756 1.00 97.44 112 ALA A N 1
ATOM 858 C CA . ALA A 1 112 ? 5.214 1.586 -2.242 1.00 97.44 112 ALA A CA 1
ATOM 859 C C . ALA A 1 112 ? 4.720 3.041 -2.251 1.00 97.44 112 ALA A C 1
ATOM 861 O O . ALA A 1 112 ? 4.068 3.486 -3.193 1.00 97.44 112 ALA A O 1
ATOM 862 N N . LEU A 1 113 ? 5.036 3.780 -1.184 1.00 95.69 113 LEU A N 1
ATOM 863 C CA . LEU A 1 113 ? 4.664 5.190 -0.998 1.00 95.69 113 LEU A CA 1
ATOM 864 C C . LEU A 1 113 ? 3.151 5.475 -0.885 1.00 95.69 113 LEU A C 1
ATOM 866 O O . LEU A 1 113 ? 2.784 6.633 -0.678 1.00 95.69 113 LEU A O 1
ATOM 870 N N . CYS A 1 114 ? 2.286 4.454 -0.924 1.00 97.31 114 CYS A N 1
ATOM 871 C CA . CYS A 1 114 ? 0.838 4.607 -0.827 1.00 97.31 114 CYS A CA 1
ATOM 872 C C . CYS A 1 114 ? 0.347 4.472 0.628 1.00 97.31 114 CYS A C 1
ATOM 874 O O . CYS A 1 114 ? 0.413 3.391 1.212 1.00 97.31 114 CYS A O 1
ATOM 876 N N . PRO A 1 115 ? -0.211 5.527 1.246 1.00 96.94 115 PRO A N 1
ATOM 877 C CA . PRO A 1 115 ? -0.758 5.419 2.598 1.00 96.94 115 PRO A CA 1
ATOM 878 C C . PRO A 1 115 ? -2.046 4.578 2.658 1.00 96.94 115 PRO A C 1
ATOM 880 O O . PRO A 1 115 ? -2.320 3.972 3.692 1.00 96.94 115 PRO A O 1
ATOM 883 N N . VAL A 1 116 ? -2.820 4.508 1.567 1.00 98.31 116 VAL A N 1
ATOM 884 C CA . VAL A 1 116 ? -4.133 3.830 1.527 1.00 98.31 116 VAL A CA 1
ATOM 885 C C . VAL A 1 116 ? -4.015 2.319 1.730 1.00 98.31 116 VAL A C 1
ATOM 887 O O . VAL A 1 116 ? -4.898 1.720 2.340 1.00 98.31 116 VAL A O 1
ATOM 890 N N . THR A 1 117 ? -2.928 1.684 1.285 1.00 98.44 117 THR A N 1
ATOM 891 C CA . THR A 1 117 ? -2.781 0.222 1.401 1.00 98.44 117 THR A CA 1
ATOM 892 C C . THR A 1 117 ? -2.691 -0.265 2.846 1.00 98.44 117 THR A C 1
ATOM 894 O O . THR A 1 117 ? -3.051 -1.405 3.127 1.00 98.44 117 THR A O 1
ATOM 897 N N . ASN A 1 118 ? -2.336 0.612 3.791 1.00 98.56 118 ASN A N 1
ATOM 898 C CA . ASN A 1 118 ? -2.323 0.298 5.221 1.00 98.56 118 ASN A CA 1
ATOM 899 C C . ASN A 1 118 ? -3.733 0.115 5.808 1.00 98.56 118 ASN A C 1
ATOM 901 O O . ASN A 1 118 ? -3.885 -0.535 6.840 1.00 98.56 118 ASN A O 1
ATOM 905 N N . THR A 1 119 ? -4.770 0.655 5.165 1.00 98.56 119 THR A N 1
ATOM 906 C CA . THR A 1 119 ? -6.146 0.604 5.679 1.00 98.56 119 THR A CA 1
ATOM 907 C C . THR A 1 119 ? -6.703 -0.817 5.713 1.00 98.56 119 THR A C 1
ATOM 909 O O . THR A 1 119 ? -7.372 -1.177 6.679 1.00 98.56 119 THR A O 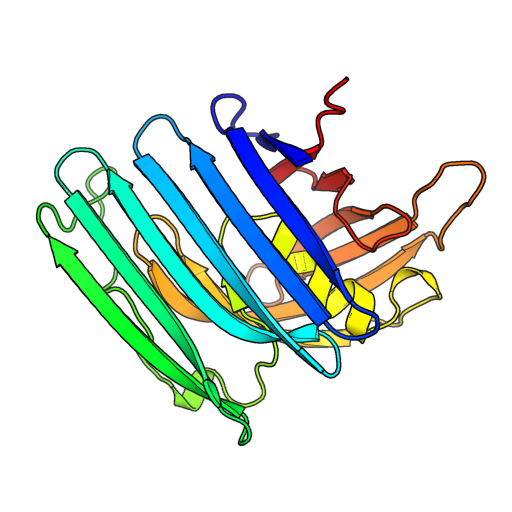1
ATOM 912 N N . MET A 1 120 ? -6.374 -1.659 4.726 1.00 98.69 120 MET A N 1
ATOM 913 C CA . MET A 1 120 ? -6.853 -3.049 4.664 1.00 98.69 120 MET A CA 1
ATOM 914 C C . MET A 1 120 ? -6.457 -3.869 5.910 1.00 98.69 120 MET A C 1
ATOM 916 O O . MET A 1 120 ? -7.357 -4.351 6.606 1.00 98.69 120 MET A O 1
ATOM 920 N N . PRO A 1 121 ? -5.162 -3.995 6.280 1.00 98.38 121 PRO A N 1
ATOM 921 C CA . PRO A 1 121 ? -4.786 -4.727 7.486 1.00 98.38 121 PRO A CA 1
ATOM 922 C C . PRO A 1 121 ? -5.252 -4.036 8.774 1.00 98.38 121 PRO A C 1
ATOM 924 O O . PRO A 1 121 ? -5.616 -4.739 9.715 1.00 98.38 121 PRO A O 1
ATOM 927 N N . ILE A 1 122 ? -5.301 -2.698 8.830 1.00 98.50 122 ILE A N 1
ATOM 928 C CA . ILE A 1 122 ? -5.804 -1.952 10.000 1.00 98.50 122 ILE A CA 1
ATOM 929 C C . ILE A 1 122 ? -7.257 -2.329 10.311 1.00 98.50 122 ILE A C 1
ATOM 931 O O . ILE A 1 122 ? -7.574 -2.643 11.462 1.00 98.50 122 ILE A O 1
ATOM 935 N N . LEU A 1 123 ? -8.125 -2.334 9.296 1.00 98.25 123 LEU A N 1
ATOM 936 C CA . LEU A 1 123 ? -9.539 -2.675 9.449 1.00 98.25 123 LEU A CA 1
ATOM 937 C C . LEU A 1 123 ? -9.729 -4.165 9.736 1.00 98.25 123 LEU A C 1
ATOM 939 O O . LEU A 1 123 ? -10.408 -4.528 10.697 1.00 98.25 123 LEU A O 1
ATOM 943 N N . ARG A 1 124 ? -9.074 -5.038 8.960 1.00 98.06 124 ARG A N 1
ATOM 944 C CA . ARG A 1 124 ? -9.181 -6.498 9.110 1.00 98.06 124 ARG A CA 1
ATOM 945 C C . ARG A 1 124 ? -8.691 -6.990 10.476 1.00 98.06 124 ARG A C 1
ATOM 947 O O . ARG A 1 124 ? -9.255 -7.936 11.018 1.00 98.06 124 ARG A O 1
ATOM 954 N N . LEU A 1 125 ? -7.658 -6.360 11.040 1.00 97.81 125 LEU A N 1
ATOM 955 C CA . LEU A 1 125 ? -7.125 -6.686 12.370 1.00 97.81 125 LEU A CA 1
ATOM 956 C C . LEU A 1 125 ? -7.790 -5.906 13.512 1.00 97.81 125 LEU A C 1
ATOM 958 O O . LEU A 1 125 ? -7.421 -6.111 14.665 1.00 97.81 125 LEU A O 1
ATOM 962 N N . ARG A 1 126 ? -8.756 -5.022 13.218 1.00 96.75 126 ARG A N 1
ATOM 963 C CA . ARG A 1 126 ? -9.435 -4.166 14.207 1.00 96.75 126 ARG A CA 1
ATOM 964 C C . ARG A 1 126 ? -8.445 -3.361 15.060 1.00 96.75 126 ARG A C 1
ATOM 966 O O . ARG A 1 126 ? -8.624 -3.209 16.265 1.00 96.75 126 ARG A O 1
ATOM 973 N N . ALA A 1 127 ? -7.398 -2.823 14.428 1.00 97.19 127 ALA A N 1
ATOM 974 C CA . ALA A 1 127 ? -6.265 -2.207 15.125 1.00 97.19 127 ALA A CA 1
ATOM 975 C C . ALA A 1 127 ? -6.656 -1.032 16.041 1.00 97.19 127 ALA A C 1
ATOM 977 O O . ALA A 1 127 ? -5.993 -0.786 17.046 1.00 97.19 127 ALA A O 1
ATOM 978 N N . LEU A 1 128 ? -7.758 -0.346 15.726 1.00 95.75 128 LEU A N 1
ATOM 979 C CA . LEU A 1 128 ? -8.283 0.784 16.498 1.00 95.75 128 LEU A CA 1
ATOM 980 C C . LEU A 1 128 ? -8.885 0.376 17.858 1.00 95.75 128 LEU A C 1
ATOM 982 O O . LEU A 1 128 ? -9.036 1.219 18.743 1.00 95.75 128 LEU A O 1
ATOM 986 N N . GLU A 1 129 ? -9.217 -0.907 18.034 1.00 94.50 129 GLU A N 1
ATOM 987 C CA . GLU A 1 129 ? -9.841 -1.456 19.246 1.00 94.50 129 GLU A CA 1
ATOM 988 C C . GLU A 1 129 ? -8.829 -2.061 20.233 1.00 94.50 129 GLU A C 1
ATOM 990 O O . GLU A 1 129 ? -9.199 -2.489 21.327 1.00 94.50 129 GLU A O 1
ATOM 995 N N . GLY A 1 130 ? -7.551 -2.087 19.855 1.00 92.12 130 GLY A N 1
ATOM 996 C CA . GLY A 1 130 ? -6.499 -2.813 20.556 1.00 92.12 130 GLY A CA 1
ATOM 997 C C . GLY A 1 130 ? -6.059 -4.037 19.758 1.00 92.12 130 GLY A C 1
ATOM 998 O O . GLY A 1 130 ? -6.862 -4.892 19.397 1.00 92.12 130 GLY A O 1
ATOM 999 N N . LEU A 1 131 ? -4.759 -4.112 19.483 1.00 96.94 131 LEU A N 1
ATOM 1000 C CA . LEU A 1 131 ? -4.142 -5.151 18.668 1.00 96.94 131 LEU A CA 1
ATOM 1001 C C . LEU A 1 131 ? -2.766 -5.484 19.241 1.00 96.94 131 LEU A C 1
ATOM 1003 O O . LEU A 1 131 ? -1.895 -4.614 19.316 1.00 96.94 131 LEU A O 1
ATOM 1007 N N . GLU A 1 132 ? -2.570 -6.743 19.624 1.00 97.44 132 GLU A N 1
ATOM 1008 C CA . GLU A 1 132 ? -1.233 -7.280 19.883 1.00 97.44 132 GLU A CA 1
ATOM 1009 C C . GLU A 1 132 ? -0.438 -7.369 18.577 1.00 97.44 132 GLU A C 1
ATOM 1011 O O . GLU A 1 132 ? -1.020 -7.513 17.500 1.00 97.44 132 GLU A O 1
ATOM 1016 N N . GLU A 1 133 ? 0.896 -7.298 18.661 1.00 97.56 133 GLU A N 1
ATOM 1017 C CA . GLU A 1 133 ? 1.740 -7.348 17.464 1.00 97.56 133 GLU A CA 1
ATOM 1018 C C . GLU A 1 133 ? 1.432 -8.592 16.627 1.00 97.56 133 GLU A C 1
ATOM 1020 O O . GLU A 1 133 ? 1.633 -9.728 17.052 1.00 97.56 133 GLU A O 1
ATOM 1025 N N . THR A 1 134 ? 0.936 -8.345 15.418 1.00 98.31 134 THR A N 1
ATOM 1026 C CA . THR A 1 134 ? 0.513 -9.376 14.479 1.00 98.31 134 THR A CA 1
ATOM 1027 C C . THR A 1 134 ? 1.301 -9.218 13.193 1.00 98.31 134 THR A C 1
ATOM 1029 O O . THR A 1 134 ? 1.251 -8.167 12.550 1.00 98.31 134 THR A O 1
ATOM 1032 N N . GLU A 1 135 ? 2.032 -10.266 12.817 1.00 97.94 135 GLU A N 1
ATOM 1033 C CA . GLU A 1 135 ? 2.776 -10.298 11.562 1.00 97.94 135 GLU A CA 1
ATOM 1034 C C . GLU A 1 135 ? 1.895 -10.736 10.386 1.00 97.94 135 GLU A C 1
ATOM 1036 O O . GLU A 1 135 ? 1.071 -11.644 10.489 1.00 97.94 135 GLU A O 1
ATOM 1041 N N . LEU A 1 136 ? 2.120 -10.097 9.244 1.00 97.50 136 LEU A N 1
ATOM 1042 C CA . LEU A 1 136 ? 1.473 -10.338 7.966 1.00 97.50 136 LEU A CA 1
ATOM 1043 C C . LEU A 1 136 ? 2.539 -10.437 6.872 1.00 97.50 136 LEU A C 1
ATOM 1045 O O . LEU A 1 136 ? 3.644 -9.902 6.996 1.00 97.50 136 LEU A O 1
ATOM 1049 N N . THR A 1 137 ? 2.193 -11.104 5.775 1.00 97.81 137 THR A N 1
ATOM 1050 C CA . THR A 1 137 ? 2.958 -11.026 4.526 1.00 97.81 137 THR A CA 1
ATOM 1051 C C . THR A 1 137 ? 2.132 -10.257 3.507 1.00 97.81 137 THR A C 1
ATOM 1053 O O . THR A 1 137 ? 0.970 -10.596 3.294 1.00 97.81 137 THR A O 1
ATOM 1056 N N . MET A 1 138 ? 2.733 -9.251 2.880 1.00 98.31 138 MET A N 1
ATOM 1057 C CA . MET A 1 138 ? 2.116 -8.450 1.825 1.00 98.31 138 MET A CA 1
ATOM 1058 C C . MET A 1 138 ? 2.703 -8.804 0.463 1.00 98.31 138 MET A C 1
ATOM 1060 O O . MET A 1 138 ? 3.898 -9.100 0.355 1.00 98.31 138 MET A O 1
ATOM 1064 N N . ALA A 1 139 ? 1.881 -8.704 -0.581 1.00 98.62 139 ALA A N 1
ATOM 1065 C CA . ALA A 1 139 ? 2.361 -8.585 -1.953 1.00 98.62 139 ALA A CA 1
ATOM 1066 C C . ALA A 1 139 ? 2.802 -7.131 -2.185 1.00 98.62 139 ALA A C 1
ATOM 1068 O O . ALA A 1 139 ? 2.005 -6.288 -2.600 1.00 98.62 139 ALA A O 1
ATOM 1069 N N . TRP A 1 140 ? 4.053 -6.822 -1.838 1.00 98.56 140 TRP A N 1
ATOM 1070 C CA . TRP A 1 140 ? 4.584 -5.464 -1.918 1.00 98.56 140 TRP A CA 1
ATOM 1071 C C . TRP A 1 140 ? 4.996 -5.128 -3.348 1.00 98.56 140 TRP A C 1
ATOM 1073 O O . TRP A 1 140 ? 5.739 -5.888 -3.970 1.00 98.56 140 TRP A O 1
ATOM 1083 N N . VAL A 1 141 ? 4.500 -4.003 -3.854 1.00 98.81 141 VAL A N 1
ATOM 1084 C CA . VAL A 1 141 ? 4.718 -3.493 -5.207 1.00 98.81 141 VAL A CA 1
ATOM 1085 C C . VAL A 1 141 ? 5.663 -2.305 -5.139 1.00 98.81 141 VAL A C 1
ATOM 1087 O O . VAL A 1 141 ? 5.312 -1.251 -4.606 1.00 98.81 141 VAL A O 1
ATOM 1090 N N . ASP A 1 142 ? 6.851 -2.479 -5.703 1.00 98.31 142 ASP A N 1
ATOM 1091 C CA . ASP A 1 142 ? 7.877 -1.444 -5.767 1.00 98.31 142 ASP A CA 1
ATOM 1092 C C . ASP A 1 142 ? 7.534 -0.342 -6.785 1.00 98.31 142 ASP A C 1
ATOM 1094 O O . ASP A 1 142 ? 6.933 -0.606 -7.830 1.00 98.31 142 ASP A O 1
ATOM 1098 N N . LEU A 1 143 ? 7.985 0.888 -6.526 1.00 97.75 143 LEU A N 1
ATOM 1099 C CA . LEU A 1 143 ? 7.896 2.008 -7.466 1.00 97.75 143 LEU A CA 1
ATOM 1100 C C . LEU A 1 143 ? 9.290 2.594 -7.742 1.00 97.75 143 LEU A C 1
ATOM 1102 O O . LEU A 1 143 ? 10.049 2.817 -6.801 1.00 97.75 143 LEU A O 1
ATOM 1106 N N . PRO A 1 144 ? 9.623 2.926 -9.005 1.00 97.69 144 PRO A N 1
ATOM 1107 C CA . PRO A 1 144 ? 8.773 2.845 -10.198 1.00 97.69 144 PRO A CA 1
ATOM 1108 C C . PRO A 1 144 ? 8.828 1.487 -10.929 1.00 97.69 144 PRO A C 1
ATOM 1110 O O . PRO A 1 144 ? 8.249 1.356 -12.008 1.00 97.69 144 PRO A O 1
ATOM 1113 N N . SER A 1 145 ? 9.528 0.476 -10.395 1.00 98.25 145 SER A N 1
ATOM 1114 C CA . SER A 1 145 ? 9.795 -0.766 -11.139 1.00 98.25 145 SER A CA 1
ATOM 1115 C C . SER A 1 145 ? 8.558 -1.645 -11.368 1.00 98.25 145 SER A C 1
ATOM 1117 O O . SER A 1 145 ? 8.506 -2.355 -12.377 1.00 98.25 145 SER A O 1
ATOM 1119 N N . LEU A 1 146 ? 7.565 -1.579 -10.472 1.00 98.69 146 LEU A N 1
ATOM 1120 C CA . LEU A 1 146 ? 6.406 -2.476 -10.378 1.00 98.69 146 LEU A CA 1
ATOM 1121 C C . LEU A 1 146 ? 6.770 -3.949 -10.147 1.00 98.69 146 LEU A C 1
ATOM 1123 O O . LEU A 1 146 ? 5.966 -4.842 -10.427 1.00 98.69 146 LEU A O 1
ATOM 1127 N N . ALA A 1 147 ? 7.974 -4.228 -9.643 1.00 98.62 147 ALA A N 1
ATOM 1128 C CA . ALA A 1 147 ? 8.328 -5.559 -9.170 1.00 98.62 147 ALA A CA 1
ATOM 1129 C C . ALA A 1 147 ? 7.524 -5.909 -7.913 1.00 98.62 147 ALA A C 1
ATOM 1131 O O . ALA A 1 147 ? 7.276 -5.051 -7.063 1.00 98.62 147 ALA A O 1
ATOM 1132 N N . VAL A 1 148 ? 7.122 -7.175 -7.799 1.00 98.81 148 VAL A N 1
ATOM 1133 C CA . VAL A 1 148 ? 6.269 -7.651 -6.707 1.00 98.81 148 VAL A CA 1
ATOM 1134 C C . VAL A 1 148 ? 6.988 -8.722 -5.911 1.00 98.81 148 VAL A C 1
ATOM 1136 O O . VAL A 1 148 ? 7.350 -9.774 -6.445 1.00 98.81 148 VAL A O 1
ATOM 1139 N N . VAL A 1 149 ? 7.181 -8.451 -4.622 1.00 97.88 149 VAL A N 1
ATOM 1140 C CA . VAL A 1 149 ? 7.905 -9.328 -3.699 1.00 97.88 149 VAL A CA 1
ATOM 1141 C C . VAL A 1 149 ? 7.159 -9.480 -2.378 1.00 97.88 149 VAL A C 1
ATOM 1143 O O . VAL A 1 149 ? 6.375 -8.621 -1.975 1.00 97.88 149 VAL A O 1
ATOM 1146 N N . ALA A 1 150 ? 7.414 -10.589 -1.686 1.00 97.88 150 ALA A N 1
ATOM 1147 C CA . ALA A 1 150 ? 6.896 -10.804 -0.344 1.00 97.88 150 ALA A CA 1
ATOM 1148 C C . ALA A 1 150 ? 7.516 -9.800 0.640 1.00 97.88 150 ALA A C 1
ATOM 1150 O O . ALA A 1 150 ? 8.738 -9.736 0.785 1.00 97.88 150 ALA A O 1
ATOM 1151 N N . SER A 1 151 ? 6.674 -9.059 1.360 1.00 97.50 151 SER A N 1
ATOM 1152 C CA . SER A 1 151 ? 7.105 -8.158 2.432 1.00 97.50 151 SER A CA 1
ATOM 1153 C C . SER A 1 151 ? 6.495 -8.594 3.754 1.00 97.50 151 SER A C 1
ATOM 1155 O O . SER A 1 151 ? 5.277 -8.616 3.907 1.00 97.50 151 SER A O 1
ATOM 1157 N N . ARG A 1 152 ? 7.342 -8.964 4.719 1.00 97.75 152 ARG A N 1
ATOM 1158 C CA . ARG A 1 152 ? 6.897 -9.272 6.082 1.00 97.75 152 ARG A CA 1
ATOM 1159 C C . ARG A 1 152 ? 6.745 -7.980 6.868 1.00 97.75 152 ARG A C 1
ATOM 1161 O O . ARG A 1 152 ? 7.701 -7.210 6.998 1.00 97.75 152 ARG A O 1
ATOM 1168 N N . GLN A 1 153 ? 5.558 -7.773 7.410 1.00 98.12 153 GLN A N 1
ATOM 1169 C CA . GLN A 1 153 ? 5.168 -6.564 8.122 1.00 98.12 153 GLN A CA 1
ATOM 1170 C C . GLN A 1 153 ? 4.498 -6.939 9.441 1.00 98.12 153 GLN A C 1
ATOM 1172 O O . GLN A 1 153 ? 3.949 -8.030 9.555 1.00 98.12 153 GLN A O 1
ATOM 1177 N N . ALA A 1 154 ? 4.538 -6.058 10.433 1.00 98.31 154 ALA A N 1
ATOM 1178 C CA . ALA A 1 154 ? 3.849 -6.240 11.704 1.00 98.31 154 ALA A CA 1
ATOM 1179 C C . ALA A 1 154 ? 3.021 -4.998 12.039 1.00 98.31 154 ALA A C 1
ATOM 1181 O O . ALA A 1 154 ? 3.476 -3.875 11.809 1.00 98.31 154 ALA A O 1
ATOM 1182 N N . TYR A 1 155 ? 1.834 -5.214 12.604 1.00 98.56 155 TYR A N 1
ATOM 1183 C CA . TYR A 1 155 ? 0.949 -4.156 13.089 1.00 98.56 155 TYR A CA 1
ATOM 1184 C C . TYR A 1 155 ? 0.598 -4.400 14.557 1.00 98.56 155 TYR A C 1
ATOM 1186 O O . TYR A 1 155 ? 0.319 -5.531 14.951 1.00 98.56 155 TYR A O 1
ATOM 1194 N N . SER A 1 156 ? 0.606 -3.342 15.366 1.00 98.38 156 SER A N 1
ATOM 1195 C CA . SER A 1 156 ? 0.109 -3.342 16.751 1.00 98.38 156 SER A CA 1
ATOM 1196 C C . SER A 1 156 ? -0.582 -2.022 17.076 1.00 98.38 156 SER A C 1
ATOM 1198 O O . SER A 1 156 ? -0.301 -0.995 16.458 1.00 98.38 156 SER A O 1
ATOM 1200 N N . ALA A 1 157 ? -1.479 -2.027 18.058 1.00 97.62 157 ALA A N 1
ATOM 1201 C CA . ALA A 1 157 ? -2.028 -0.791 18.602 1.00 97.62 157 ALA A CA 1
ATOM 1202 C C . ALA A 1 157 ? -0.984 -0.127 19.512 1.00 97.62 157 ALA A C 1
ATOM 1204 O O . ALA A 1 157 ? -0.504 -0.749 20.460 1.00 97.62 157 ALA A O 1
ATOM 1205 N N . ALA A 1 158 ? -0.639 1.131 19.236 1.00 96.94 158 ALA A N 1
ATOM 1206 C CA . ALA A 1 158 ? 0.207 1.938 20.115 1.00 96.94 158 ALA A CA 1
ATOM 1207 C C . ALA A 1 158 ? -0.643 2.831 21.028 1.00 96.94 158 ALA A C 1
ATOM 1209 O O . ALA A 1 158 ? -0.382 2.911 22.226 1.00 96.94 158 ALA A O 1
ATOM 1210 N N . GLU A 1 159 ? -1.693 3.443 20.476 1.00 95.56 159 GLU A N 1
ATOM 1211 C CA . GLU A 1 159 ? -2.695 4.204 21.225 1.00 95.56 159 GLU A CA 1
ATOM 1212 C C . GLU A 1 159 ? -4.096 3.844 20.704 1.00 95.56 159 GLU A C 1
ATOM 1214 O O . GLU A 1 159 ? -4.304 3.852 19.485 1.00 95.56 159 GLU A O 1
ATOM 1219 N N . PRO A 1 160 ? -5.067 3.527 21.584 1.00 91.62 160 PRO A N 1
ATOM 1220 C CA . PRO A 1 160 ? -6.435 3.231 21.162 1.00 91.62 160 PRO A CA 1
ATOM 1221 C C . PRO A 1 160 ? -7.083 4.453 20.504 1.00 91.62 160 PRO A C 1
ATOM 1223 O O . PRO A 1 160 ? -6.596 5.577 20.637 1.00 91.62 160 PRO A O 1
ATOM 1226 N N . PHE A 1 161 ? -8.195 4.246 19.802 1.00 94.44 161 PHE A N 1
ATOM 1227 C CA . PHE A 1 161 ? -8.927 5.363 19.212 1.00 94.44 161 PHE A CA 1
ATOM 1228 C C . PHE A 1 161 ? -9.464 6.329 20.280 1.00 94.44 161 PHE A C 1
ATOM 1230 O O . PHE A 1 161 ? -10.235 5.944 21.163 1.00 94.44 161 PHE A O 1
ATOM 1237 N N . ASP A 1 162 ? -9.078 7.600 20.164 1.00 94.38 162 ASP A N 1
ATOM 1238 C CA . ASP A 1 162 ? -9.584 8.708 20.968 1.00 94.38 162 ASP A CA 1
ATOM 1239 C C . ASP A 1 162 ? -10.583 9.524 20.137 1.00 94.38 162 ASP A C 1
ATOM 1241 O O . ASP A 1 162 ? -10.210 10.258 19.218 1.00 94.38 162 ASP A O 1
ATOM 1245 N N . ALA A 1 163 ? -11.866 9.432 20.497 1.00 91.75 163 ALA A N 1
ATOM 1246 C CA . ALA A 1 163 ? -12.943 10.165 19.834 1.00 91.75 163 ALA A CA 1
ATOM 1247 C C . ALA A 1 163 ? -12.829 11.694 19.993 1.00 91.75 163 ALA A C 1
ATOM 1249 O O . ALA A 1 163 ? -13.306 12.437 19.139 1.00 91.75 163 ALA A O 1
ATOM 1250 N N . GLY A 1 164 ? -12.196 12.181 21.066 1.00 93.00 164 GLY A N 1
ATOM 1251 C CA . GLY A 1 164 ? -11.932 13.607 21.268 1.00 93.00 164 GLY A CA 1
ATOM 1252 C C . GLY A 1 164 ? -10.845 14.136 20.333 1.00 93.00 164 GLY A C 1
ATOM 1253 O O . GLY A 1 164 ? -10.939 15.269 19.859 1.00 93.00 164 GLY A O 1
ATOM 1254 N N . ALA A 1 165 ? -9.841 13.309 20.033 1.00 91.38 165 ALA A N 1
ATOM 1255 C CA . ALA A 1 165 ? -8.789 13.625 19.068 1.00 91.38 165 ALA A CA 1
ATOM 1256 C C . ALA A 1 165 ? -9.170 13.276 17.6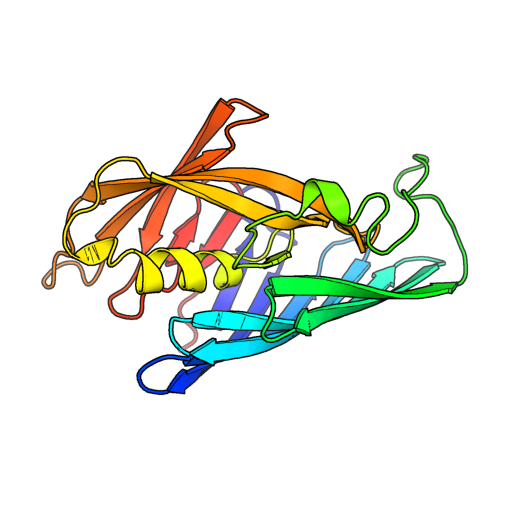15 1.00 91.38 165 ALA A C 1
ATOM 1258 O O . ALA A 1 165 ? -8.562 13.804 16.680 1.00 91.38 165 ALA A O 1
ATOM 1259 N N . GLY A 1 166 ? -10.159 12.397 17.421 1.00 93.81 166 GLY A N 1
ATOM 1260 C CA . GLY A 1 166 ? -10.557 11.862 16.118 1.00 93.81 166 GLY A CA 1
ATOM 1261 C C . GLY A 1 166 ? -9.474 10.992 15.474 1.00 93.81 166 GLY A C 1
ATOM 1262 O O . GLY A 1 166 ? -9.347 10.992 14.248 1.00 93.81 166 GLY A O 1
ATOM 1263 N N . ARG A 1 167 ? -8.635 10.326 16.284 1.00 96.19 167 ARG A N 1
ATOM 1264 C CA . ARG A 1 167 ? -7.535 9.480 15.795 1.00 96.19 167 ARG A CA 1
ATOM 1265 C C . ARG A 1 167 ? -7.135 8.367 16.766 1.00 96.19 167 ARG A C 1
ATOM 1267 O O . ARG A 1 167 ? -7.378 8.456 17.964 1.00 96.19 167 ARG A O 1
ATOM 1274 N N . SER A 1 168 ? -6.440 7.370 16.230 1.00 97.12 168 SER A N 1
ATOM 1275 C CA . SER A 1 168 ? -5.665 6.336 16.933 1.00 97.12 168 SER A CA 1
ATOM 1276 C C . SER A 1 168 ? -4.198 6.391 16.480 1.00 97.12 168 SER A C 1
ATOM 1278 O O . SER A 1 168 ? -3.864 7.094 15.514 1.00 97.12 168 SER A O 1
ATOM 1280 N N . VAL A 1 169 ? -3.324 5.647 17.164 1.00 98.12 169 VAL A N 1
ATOM 1281 C CA . VAL A 1 169 ? -1.952 5.391 16.716 1.00 98.12 169 VAL A CA 1
ATOM 1282 C C . VAL A 1 169 ? -1.738 3.891 16.536 1.00 98.12 169 VAL A C 1
ATOM 1284 O O . VAL A 1 169 ? -1.806 3.116 17.494 1.00 98.12 169 VAL A O 1
ATOM 1287 N N . VAL A 1 170 ? -1.430 3.486 15.305 1.00 98.56 170 VAL A N 1
ATOM 1288 C CA . VAL A 1 170 ? -1.103 2.102 14.946 1.00 98.56 170 VAL A CA 1
ATOM 1289 C C . VAL A 1 170 ? 0.385 2.013 14.643 1.00 98.56 170 VAL A C 1
ATOM 1291 O O . VAL A 1 170 ? 0.886 2.708 13.765 1.00 98.56 170 VAL A O 1
ATOM 1294 N N . ARG A 1 171 ? 1.106 1.136 15.337 1.00 98.44 171 ARG A N 1
ATOM 1295 C CA . ARG A 1 171 ? 2.517 0.882 15.057 1.00 98.44 171 ARG A CA 1
ATOM 1296 C C . ARG A 1 171 ? 2.657 -0.094 13.902 1.00 98.44 171 ARG A C 1
ATOM 1298 O O . ARG A 1 171 ? 2.211 -1.235 13.997 1.00 98.44 171 ARG A O 1
ATOM 1305 N N . TYR A 1 172 ? 3.337 0.355 12.858 1.00 98.25 172 TYR A N 1
ATOM 1306 C CA . TYR A 1 172 ? 3.792 -0.441 11.729 1.00 98.25 172 TYR A CA 1
ATOM 1307 C C . TYR A 1 172 ? 5.274 -0.790 11.881 1.00 98.25 172 TYR A C 1
ATOM 1309 O O . TYR A 1 172 ? 6.090 0.066 12.235 1.00 98.25 172 TYR A O 1
ATOM 1317 N N . ARG A 1 173 ? 5.640 -2.028 11.544 1.00 97.75 173 ARG A N 1
ATOM 1318 C CA . ARG A 1 173 ? 7.028 -2.496 11.490 1.00 97.75 173 ARG A CA 1
ATOM 1319 C C . ARG A 1 173 ? 7.287 -3.267 10.201 1.00 97.75 173 ARG A C 1
ATOM 1321 O O . ARG A 1 173 ? 6.671 -4.298 9.955 1.00 97.75 173 ARG A O 1
ATOM 1328 N N . SER A 1 174 ? 8.265 -2.828 9.416 1.00 95.44 174 SER A N 1
ATOM 1329 C CA . SER A 1 174 ? 8.842 -3.647 8.350 1.00 95.44 174 SER A CA 1
ATOM 1330 C C . SER A 1 174 ? 9.794 -4.663 8.979 1.00 95.44 174 SER A C 1
ATOM 1332 O O . SER A 1 174 ? 10.849 -4.300 9.503 1.00 95.44 174 SER A O 1
ATOM 1334 N N . VAL A 1 175 ? 9.436 -5.947 8.952 1.00 93.31 175 VAL A N 1
ATOM 1335 C CA . VAL A 1 175 ? 10.216 -7.001 9.624 1.00 93.31 175 VAL A CA 1
ATOM 1336 C C . VAL A 1 175 ? 11.585 -7.176 8.963 1.00 93.31 175 VAL A C 1
ATOM 1338 O O . VAL A 1 175 ? 12.573 -7.398 9.655 1.00 93.31 175 VAL A O 1
ATOM 1341 N N . GLY A 1 176 ? 11.651 -7.048 7.634 1.00 86.69 176 GLY A N 1
ATOM 1342 C CA . GLY A 1 176 ? 12.885 -7.234 6.868 1.00 86.69 176 GLY A CA 1
ATOM 1343 C C . GLY A 1 176 ? 13.931 -6.138 7.090 1.00 86.69 176 GLY A C 1
ATOM 1344 O O . GLY A 1 176 ? 15.114 -6.447 7.207 1.00 86.69 176 GLY A O 1
ATOM 1345 N N . SER A 1 177 ? 13.514 -4.870 7.164 1.00 89.44 177 SER A N 1
ATOM 1346 C CA . SER A 1 177 ? 14.434 -3.732 7.330 1.00 89.44 177 SER A CA 1
ATOM 1347 C C . SER A 1 177 ? 14.584 -3.263 8.780 1.00 89.44 177 SER A C 1
ATOM 1349 O O . SER A 1 177 ? 15.495 -2.496 9.084 1.00 89.44 177 SER A O 1
ATOM 1351 N N . GLY A 1 178 ? 13.684 -3.681 9.676 1.00 90.69 178 GLY A N 1
ATOM 1352 C CA . GLY A 1 178 ? 13.595 -3.177 11.048 1.00 90.69 178 GLY A CA 1
ATOM 1353 C C . GLY A 1 178 ? 13.000 -1.768 11.155 1.00 90.69 178 GLY A C 1
ATOM 1354 O O . GLY A 1 178 ? 12.869 -1.242 12.262 1.00 90.69 178 GLY A O 1
ATOM 1355 N N . PHE A 1 179 ? 12.622 -1.148 10.033 1.00 93.62 179 PHE A N 1
ATOM 1356 C CA . PHE A 1 179 ? 11.961 0.152 10.039 1.00 93.62 179 PHE A CA 1
ATOM 1357 C C . PHE A 1 179 ? 10.637 0.078 10.805 1.00 93.62 179 PHE A C 1
ATOM 1359 O O . PHE A 1 179 ? 9.857 -0.854 10.622 1.00 93.62 179 PHE A O 1
ATOM 1366 N N . THR A 1 180 ? 10.384 1.077 11.647 1.00 96.81 180 THR A N 1
ATOM 1367 C CA . THR A 1 180 ? 9.164 1.196 12.450 1.00 96.81 180 THR A CA 1
ATOM 1368 C C . THR A 1 180 ? 8.600 2.602 12.297 1.00 96.81 180 THR A C 1
ATOM 1370 O O . THR A 1 180 ? 9.363 3.570 12.286 1.00 96.81 180 THR A O 1
ATOM 1373 N N . ALA A 1 181 ? 7.278 2.710 12.201 1.00 97.19 181 ALA A N 1
ATOM 1374 C CA . ALA A 1 181 ? 6.563 3.977 12.175 1.00 97.19 181 ALA A CA 1
ATOM 1375 C C . ALA A 1 181 ? 5.276 3.881 12.997 1.00 97.19 181 ALA A C 1
ATOM 1377 O O . ALA A 1 181 ? 4.557 2.887 12.925 1.00 97.19 181 ALA A O 1
ATOM 1378 N N . ASP A 1 182 ? 4.981 4.939 13.743 1.00 98.25 182 ASP A N 1
ATOM 1379 C CA . ASP A 1 182 ? 3.710 5.103 14.437 1.00 98.25 182 ASP A CA 1
ATOM 1380 C C . ASP A 1 182 ? 2.778 5.898 13.519 1.00 98.25 182 ASP A C 1
ATOM 1382 O O . ASP A 1 182 ? 3.020 7.070 13.231 1.00 98.25 182 ASP A O 1
ATOM 1386 N N . LEU A 1 183 ? 1.759 5.223 12.993 1.00 98.44 183 LEU A N 1
ATOM 1387 C CA . LEU A 1 183 ? 0.810 5.765 12.031 1.00 98.44 183 LEU A CA 1
ATOM 1388 C C . LEU A 1 183 ? -0.333 6.441 12.781 1.00 98.44 183 LEU A C 1
ATOM 1390 O O . LEU A 1 183 ? -1.027 5.794 13.564 1.00 98.44 183 LEU A O 1
ATOM 1394 N N . GLY A 1 184 ? -0.571 7.720 12.516 1.00 98.19 184 GLY A N 1
ATOM 1395 C CA . GLY A 1 184 ? -1.829 8.363 12.867 1.00 98.19 184 GLY A CA 1
ATOM 1396 C C . GLY A 1 184 ? -2.934 7.901 11.942 1.00 98.19 184 GLY A C 1
ATOM 1397 O O . GLY A 1 184 ? -2.780 7.988 10.726 1.00 98.19 184 GLY A O 1
ATOM 1398 N N . VAL A 1 185 ? -4.046 7.438 12.502 1.00 98.06 185 VAL A N 1
ATOM 1399 C CA . VAL A 1 185 ? -5.154 6.843 11.743 1.00 98.06 185 VAL A CA 1
ATOM 1400 C C . VAL A 1 185 ? -6.476 7.437 12.216 1.00 98.06 185 VAL A C 1
ATOM 1402 O O . VAL A 1 185 ? -6.635 7.663 13.413 1.00 98.06 185 VAL A O 1
ATOM 1405 N N . ASP A 1 186 ? -7.402 7.724 11.304 1.00 97.12 186 ASP A N 1
ATOM 1406 C CA . ASP A 1 186 ? -8.750 8.186 11.658 1.00 97.12 186 ASP A CA 1
ATOM 1407 C C . ASP A 1 186 ? -9.719 7.036 11.987 1.00 97.12 186 ASP A C 1
ATOM 1409 O O . ASP A 1 186 ? -9.332 5.870 12.062 1.00 97.12 186 ASP A O 1
ATOM 1413 N N . GLU A 1 187 ? -10.986 7.384 12.221 1.00 96.25 187 GLU A N 1
ATOM 1414 C CA . GLU A 1 187 ? -12.057 6.439 12.563 1.00 96.25 187 GLU A CA 1
ATOM 1415 C C . GLU A 1 187 ? -12.372 5.417 11.463 1.00 96.25 187 GLU A C 1
ATOM 1417 O O . GLU A 1 187 ? -12.832 4.320 11.776 1.00 96.25 187 GLU A O 1
ATOM 1422 N N . ASP A 1 188 ? -12.059 5.735 10.204 1.00 96.00 188 ASP A N 1
ATOM 1423 C CA . ASP A 1 188 ? -12.272 4.863 9.043 1.00 96.00 188 ASP A CA 1
ATOM 1424 C C . ASP A 1 188 ? -11.049 3.974 8.747 1.00 96.00 188 ASP A C 1
ATOM 1426 O O . ASP A 1 188 ? -11.005 3.262 7.742 1.00 96.00 188 ASP A O 1
ATOM 1430 N N . GLY A 1 189 ? -10.014 4.013 9.594 1.00 96.62 189 GLY A N 1
ATOM 1431 C CA . GLY A 1 189 ? -8.784 3.256 9.369 1.00 96.62 189 GLY A CA 1
ATOM 1432 C C . GLY A 1 189 ? -7.864 3.880 8.312 1.00 96.62 189 GLY A C 1
ATOM 1433 O O . GLY A 1 189 ? -6.944 3.215 7.824 1.00 96.62 189 GLY A O 1
ATOM 1434 N N . LEU A 1 190 ? -8.081 5.144 7.936 1.00 97.56 190 LEU A N 1
ATOM 1435 C CA . LEU A 1 190 ? -7.266 5.852 6.951 1.00 97.56 190 LEU A CA 1
ATOM 1436 C C . LEU A 1 190 ? -6.144 6.643 7.613 1.00 97.56 190 LEU A C 1
ATOM 1438 O O . LEU A 1 190 ? -6.317 7.344 8.609 1.00 97.56 190 LEU A O 1
ATOM 1442 N N . VAL A 1 191 ? -4.964 6.555 7.006 1.00 97.81 191 VAL A N 1
ATOM 1443 C CA . VAL A 1 191 ? -3.752 7.192 7.521 1.00 97.81 191 VAL A CA 1
ATOM 1444 C C . VAL A 1 191 ? -3.859 8.720 7.430 1.00 97.81 191 VAL A C 1
ATOM 1446 O O . VAL A 1 191 ? -4.040 9.295 6.354 1.00 97.81 191 VAL A O 1
ATOM 1449 N N . ILE A 1 192 ? -3.698 9.383 8.573 1.00 96.88 192 ILE A N 1
ATOM 1450 C CA . ILE A 1 192 ? -3.568 10.835 8.742 1.00 96.88 192 ILE A CA 1
ATOM 1451 C C . ILE A 1 192 ? -2.101 11.243 8.623 1.00 96.88 192 ILE A C 1
ATOM 1453 O O . ILE A 1 192 ? -1.768 12.155 7.869 1.00 96.88 192 ILE A O 1
ATOM 1457 N N . ASP A 1 193 ? -1.223 10.579 9.365 1.00 95.88 193 ASP A N 1
ATOM 1458 C CA . ASP A 1 193 ? 0.207 10.856 9.390 1.00 95.88 193 ASP A CA 1
ATOM 1459 C C . ASP A 1 193 ? 0.986 9.547 9.380 1.00 95.88 193 ASP A C 1
ATOM 1461 O O . ASP A 1 193 ? 0.745 8.647 10.177 1.00 95.88 193 ASP A O 1
ATOM 1465 N N . TYR A 1 194 ? 1.918 9.457 8.441 1.00 96.69 194 TYR A N 1
ATOM 1466 C CA . TYR A 1 194 ? 2.900 8.397 8.334 1.00 96.69 194 TYR A CA 1
ATOM 1467 C C . TYR A 1 194 ? 4.268 9.078 8.387 1.00 96.69 194 TYR A C 1
ATOM 1469 O O . TYR A 1 194 ? 4.722 9.595 7.359 1.00 96.69 194 TYR A O 1
ATOM 1477 N N . PRO A 1 195 ? 4.936 9.094 9.556 1.00 94.12 195 PRO A N 1
ATOM 1478 C CA . PRO A 1 195 ? 6.243 9.718 9.708 1.00 94.12 195 PRO A CA 1
ATOM 1479 C C . PRO A 1 195 ? 7.205 9.289 8.601 1.00 94.12 195 PRO A C 1
ATOM 1481 O O . PRO A 1 195 ? 7.321 8.096 8.309 1.00 94.12 195 PRO A O 1
ATOM 1484 N N . ARG A 1 196 ? 7.896 10.260 7.994 1.00 89.50 196 ARG A N 1
ATOM 1485 C CA . ARG A 1 196 ? 8.854 10.091 6.889 1.00 89.50 196 ARG A CA 1
ATOM 1486 C C . ARG A 1 196 ? 8.247 9.740 5.530 1.00 89.50 196 ARG A C 1
ATOM 1488 O O . ARG A 1 196 ? 8.876 9.991 4.507 1.00 89.50 196 ARG A O 1
ATOM 1495 N N . LEU A 1 197 ? 7.016 9.228 5.489 1.00 92.94 197 LEU A N 1
ATOM 1496 C CA . LEU A 1 197 ? 6.356 8.837 4.247 1.00 92.94 197 LEU A CA 1
ATOM 1497 C C . LEU A 1 197 ? 5.377 9.904 3.766 1.00 92.94 197 LEU A C 1
ATOM 1499 O O . LEU A 1 197 ? 5.586 10.440 2.681 1.00 92.94 197 LEU A O 1
ATOM 1503 N N . ALA A 1 198 ? 4.324 10.220 4.521 1.00 94.12 198 ALA A N 1
ATOM 1504 C CA . ALA A 1 198 ? 3.267 11.113 4.049 1.00 94.12 198 ALA A CA 1
ATOM 1505 C C . ALA A 1 198 ? 2.447 11.744 5.177 1.00 94.12 198 ALA A C 1
ATOM 1507 O O . ALA A 1 198 ? 2.286 11.180 6.258 1.00 94.12 198 ALA A O 1
ATOM 1508 N N . ARG A 1 199 ? 1.835 12.893 4.885 1.00 95.50 199 ARG A N 1
ATOM 1509 C CA . ARG A 1 199 ? 0.875 13.559 5.769 1.00 95.50 199 ARG A CA 1
ATOM 1510 C C . ARG A 1 199 ? -0.373 13.954 5.000 1.00 95.50 199 ARG A C 1
ATOM 1512 O O . ARG A 1 199 ? -0.284 14.624 3.972 1.00 95.50 199 ARG A O 1
ATOM 1519 N N . ARG A 1 200 ? -1.535 13.565 5.520 1.00 95.06 200 ARG A N 1
ATOM 1520 C CA . ARG A 1 200 ? -2.837 13.854 4.928 1.00 95.06 200 ARG A CA 1
ATOM 1521 C C . ARG A 1 200 ? -3.116 15.344 4.994 1.00 95.06 200 ARG A C 1
ATOM 1523 O O . ARG A 1 200 ? -3.051 15.965 6.057 1.00 95.06 200 ARG A O 1
ATOM 1530 N N . ILE A 1 201 ? -3.470 15.910 3.855 1.00 91.69 201 ILE A N 1
ATOM 1531 C CA . ILE A 1 201 ? -3.902 17.291 3.725 1.00 91.69 201 ILE A CA 1
ATOM 1532 C C . ILE A 1 201 ? -5.422 17.290 3.866 1.00 91.69 201 ILE A C 1
ATOM 1534 O O . ILE A 1 201 ? -6.125 16.541 3.185 1.00 91.69 201 ILE A O 1
ATOM 1538 N N . ARG A 1 202 ? -5.954 18.128 4.758 1.00 71.56 202 ARG A N 1
ATOM 1539 C CA . ARG A 1 202 ? -7.392 18.407 4.755 1.00 71.56 202 ARG A CA 1
ATOM 1540 C C . ARG A 1 202 ? -7.697 19.268 3.536 1.00 71.56 202 ARG A C 1
ATOM 1542 O O . ARG A 1 202 ? -7.379 20.457 3.528 1.00 71.56 202 ARG A O 1
ATOM 1549 N N . THR A 1 203 ? -8.297 18.673 2.517 1.00 51.91 203 THR A N 1
ATOM 1550 C CA . THR A 1 203 ? -8.966 19.436 1.466 1.00 51.91 203 THR A CA 1
ATOM 1551 C C . THR A 1 203 ? -10.235 20.053 2.055 1.00 51.91 203 THR A C 1
ATOM 1553 O O . THR A 1 203 ? -10.917 19.425 2.864 1.00 51.91 203 THR A O 1
ATOM 1556 N N . ARG A 1 204 ? -10.448 21.337 1.753 1.00 42.66 204 ARG A N 1
ATOM 1557 C CA . ARG A 1 204 ? -11.584 22.138 2.233 1.00 42.66 204 ARG A CA 1
ATOM 1558 C C . ARG A 1 204 ? -12.922 21.586 1.767 1.00 42.66 204 ARG A C 1
ATOM 1560 O O . ARG A 1 204 ? -12.955 21.055 0.637 1.00 42.66 204 ARG A O 1
#

Secondary structure (DSSP, 8-state):
-EEEESS-TT-EEEEEEEEETTEEEEEEEEE-SSEEEEEEEEE-GGG-EEEEEEEEEETTEEEEEEEEE-TT--EEEEEEEEE-SEETTEEPPPSEES-GGGGTT--EEEETT-SGGGHHHHHHTTGGG----EEEEEEEE-TTT-EEEEEEEEEEEEEEEETTTTEEEEEEEETTT--EEEEEE-TTS-EEEETTTEEEE---

InterPro domains:
  IPR009467 Putative glycolipid-binding protein [PF06475] (6-200)